Protein AF-A0A9D8PM21-F1 (afdb_monomer)

Mean predicted aligned error: 4.41 Å

Organism: NCBI:txid2844893

Nearest PDB structures (foldseek):
  2nv4-assembly1_B  TM=9.012E-01  e=7.087E-13  Archaeoglobus fulgidus
  7btu-assembly1_A  TM=8.094E-01  e=8.649E-11  Pseudomonas aeruginosa
  7btz-assembly1_B  TM=8.320E-01  e=1.390E-10  Pseudomonas aeruginosa
  7bu1-assembly1_A  TM=8.501E-01  e=3.384E-10  Pseudomonas aeruginosa
  7btz-assembly1_A  TM=8.031E-01  e=1.762E-10  Pseudomonas aeruginosa

Secondary structure (DSSP, 8-state):
---------EEEE-S--S-SEEEETTEEEE-HHHHHHHHH---EEEEEE-GGGGGGGTTGGG-SEEEEEEE-S--SHHHHT--EE-GGG-TTS--EEGGGS--S-SSS-EEEEEEEEEEEETTEEEEES--PPTTPEEEEEEE--HHHHS-SS----HHHHHHHHHHHHHHHHHHHHHTT-

Foldseek 3Di:
DDDDDFDFFWWKAFPFADDQWDDDPLEIAGPPVSVLVLVQFQTKMKTQTPPVCLVVCPPVVVFQKKKWKFAAPQPDPSLQPRQWYQANNDPVADIDGVVVHQDCRHVRSIHIDIWGFDDDDRRMTITTNDSHHGGIGTRDMGGDDCVPNPDDDDDDDPRVVVVVVVSVVVSVVVVVVVVVD

Sequence (181 aa):
MIDFKLKQIGTVKSGRKEACLYPEDQDLKIDRELALDQYVEMEVSEIVVDEEYAGCLDGIEEFSHVIVLFLTQFTNEGARRIKRVHPGGFKEFPVKGIFSTRSPVRPNPIGLTVVELLERRENVLVLKGLDAIDDTEVLDIKPFISFLDMPEDPKDPKWILDLFDYIAKEKGRLVEERKRS

InterPro domains:
  IPR023370 TrmO-like, N-terminal domain [PF01980] (40-149)
  IPR023370 TrmO-like, N-terminal domain [PS51668] (6-153)
  IPR023370 TrmO-like, N-terminal domain [TIGR00104] (3-152)
  IPR023370 TrmO-like, N-terminal domain [cd09281] (9-144)
  IPR036413 YaeB-like superfamily [SSF118196] (3-166)
  IPR036414 YaeB, N-terminal domain superfamily [G3DSA:2.40.30.70] (5-164)
  IPR040372 YaeB-like [PTHR12818] (39-161)

Radius of gyration: 17.48 Å; Cα contacts (8 Å, |Δi|>4): 315; chains: 1; bounding box: 44×44×38 Å

Structure (mmCIF, N/CA/C/O backbone):
data_AF-A0A9D8PM21-F1
#
_entry.id   AF-A0A9D8PM21-F1
#
loop_
_atom_site.group_PDB
_atom_site.id
_atom_site.type_symbol
_atom_site.label_atom_id
_atom_site.label_alt_id
_atom_site.label_comp_id
_atom_site.label_asym_id
_atom_site.label_entity_id
_atom_site.label_seq_id
_atom_site.pdbx_PDB_ins_code
_atom_site.Cartn_x
_atom_site.Cartn_y
_atom_site.Cartn_z
_atom_site.occupancy
_atom_site.B_iso_or_equiv
_atom_site.auth_seq_id
_atom_site.auth_comp_id
_atom_site.auth_asym_id
_atom_site.auth_atom_id
_atom_site.pdbx_PDB_model_num
ATOM 1 N N . MET A 1 1 ? -11.512 21.901 -12.563 1.00 68.81 1 MET A N 1
ATOM 2 C CA . MET A 1 1 ? -10.664 20.949 -11.819 1.00 68.81 1 MET A CA 1
ATOM 3 C C . MET A 1 1 ? -10.865 21.288 -10.355 1.00 68.81 1 MET A C 1
ATOM 5 O O . MET A 1 1 ? -10.795 22.468 -10.041 1.00 68.81 1 MET A O 1
ATOM 9 N N . ILE A 1 2 ? -11.268 20.334 -9.517 1.00 62.88 2 ILE A N 1
ATOM 10 C CA . ILE A 1 2 ? -11.426 20.588 -8.080 1.00 62.88 2 ILE A CA 1
ATOM 11 C C . ILE A 1 2 ? -10.064 20.316 -7.453 1.00 62.88 2 ILE A C 1
ATOM 13 O O . ILE A 1 2 ? -9.587 19.185 -7.521 1.00 62.88 2 ILE A O 1
ATOM 17 N N . ASP A 1 3 ? -9.448 21.344 -6.876 1.00 82.06 3 ASP A N 1
ATOM 18 C CA . ASP A 1 3 ? -8.332 21.144 -5.959 1.00 82.06 3 ASP A CA 1
ATOM 19 C C . ASP A 1 3 ? -8.911 20.605 -4.652 1.00 82.06 3 ASP A C 1
ATOM 21 O O . ASP A 1 3 ? -9.693 21.280 -3.980 1.00 82.06 3 ASP A O 1
ATOM 25 N N . PHE A 1 4 ? -8.560 19.370 -4.306 1.00 88.25 4 PHE A N 1
ATOM 26 C CA . PHE A 1 4 ? -8.936 18.764 -3.035 1.00 88.25 4 PHE A CA 1
ATOM 27 C C . PHE A 1 4 ? -7.687 18.289 -2.300 1.00 88.25 4 PHE A C 1
ATOM 29 O O . PHE A 1 4 ? -6.679 17.925 -2.906 1.00 88.25 4 PHE A O 1
ATOM 36 N N . LYS A 1 5 ? -7.751 18.334 -0.971 1.00 91.31 5 LYS A N 1
ATOM 37 C CA . LYS A 1 5 ? -6.695 17.832 -0.095 1.00 91.31 5 LYS A CA 1
ATOM 38 C C . LYS A 1 5 ? -7.113 16.465 0.419 1.00 91.31 5 LYS A C 1
ATOM 40 O O . LYS A 1 5 ? -8.244 16.306 0.872 1.00 91.31 5 LYS A O 1
ATOM 45 N N . LEU A 1 6 ? -6.196 15.508 0.350 1.00 93.81 6 LEU A N 1
ATOM 46 C CA . LEU A 1 6 ? -6.349 14.240 1.047 1.00 93.81 6 LEU A CA 1
ATOM 47 C C . LEU A 1 6 ? -6.186 14.483 2.550 1.00 93.81 6 LEU A C 1
ATOM 49 O O . LEU A 1 6 ? -5.394 15.336 2.958 1.00 93.81 6 LEU A O 1
ATOM 53 N N . LYS A 1 7 ? -6.962 13.755 3.346 1.00 95.06 7 LYS A N 1
ATOM 54 C CA . LYS A 1 7 ? -6.829 13.707 4.798 1.00 95.06 7 LYS A CA 1
ATOM 55 C C . LYS A 1 7 ? -6.346 12.317 5.182 1.00 95.06 7 LYS A C 1
ATOM 57 O O . LYS A 1 7 ? -6.805 11.339 4.598 1.00 95.06 7 LYS A O 1
ATOM 62 N N . GLN A 1 8 ? -5.446 12.263 6.150 1.00 97.56 8 GLN A N 1
ATOM 63 C CA . GLN A 1 8 ? -5.163 11.034 6.872 1.00 97.56 8 GLN A CA 1
ATOM 64 C C . GLN A 1 8 ? -6.404 10.636 7.685 1.00 97.56 8 GLN A C 1
ATOM 66 O O . GLN A 1 8 ? -7.106 11.512 8.193 1.00 97.56 8 GLN A O 1
ATOM 71 N N . ILE A 1 9 ? -6.677 9.333 7.748 1.00 98.62 9 ILE A N 1
ATOM 72 C CA . ILE A 1 9 ? -7.793 8.746 8.511 1.00 98.62 9 ILE A CA 1
ATOM 73 C C . ILE A 1 9 ? -7.332 7.723 9.556 1.00 98.62 9 ILE A C 1
ATOM 75 O O . ILE A 1 9 ? -8.147 7.157 10.279 1.00 98.62 9 ILE A O 1
ATOM 79 N N . GLY A 1 10 ? -6.039 7.419 9.584 1.00 98.62 10 GLY A N 1
ATOM 80 C CA . GLY A 1 10 ? -5.454 6.451 10.494 1.00 98.62 10 GLY A CA 1
ATOM 81 C C . GLY A 1 10 ? -3.958 6.295 10.273 1.00 98.62 10 GLY A C 1
ATOM 82 O O . GLY A 1 10 ? -3.366 6.921 9.388 1.00 98.62 10 GLY A O 1
ATOM 83 N N . THR A 1 11 ? -3.340 5.451 11.089 1.00 98.75 11 THR A N 1
ATOM 84 C CA . THR A 1 11 ? -1.890 5.235 11.106 1.00 98.75 11 THR A CA 1
ATOM 85 C C . THR A 1 11 ? -1.572 3.746 11.134 1.00 98.75 11 THR A C 1
ATOM 87 O O . THR A 1 11 ? -2.171 2.994 11.903 1.00 98.75 11 THR A O 1
ATOM 90 N N . VAL A 1 12 ? -0.607 3.323 10.318 1.00 98.44 12 VAL A N 1
ATOM 91 C CA . VAL A 1 12 ? -0.075 1.955 10.333 1.00 98.44 12 VAL A CA 1
ATOM 92 C C . VAL A 1 12 ? 0.815 1.744 11.557 1.00 98.44 12 VAL A C 1
ATOM 94 O O . VAL A 1 12 ? 1.655 2.587 11.866 1.00 98.44 12 VAL A O 1
ATOM 97 N N . LYS A 1 13 ? 0.670 0.595 12.220 1.00 98.06 13 LYS A N 1
ATOM 98 C CA . LYS A 1 13 ? 1.589 0.085 13.242 1.00 98.06 13 LYS A CA 1
ATOM 99 C C . LYS A 1 13 ? 2.139 -1.267 12.807 1.00 98.06 13 LYS A C 1
ATOM 101 O O . LYS A 1 13 ? 1.378 -2.218 12.632 1.00 98.06 13 LYS A O 1
ATOM 106 N N . SER A 1 14 ? 3.450 -1.359 12.598 1.00 93.56 14 SER A N 1
ATOM 107 C CA . SER A 1 14 ? 4.089 -2.569 12.066 1.00 93.56 14 SER A CA 1
ATOM 108 C C . SER A 1 14 ? 5.532 -2.768 12.550 1.00 93.56 14 SER A C 1
ATOM 110 O O . SER A 1 14 ? 6.180 -1.870 13.106 1.00 93.56 14 SER A O 1
ATOM 112 N N . GLY A 1 15 ? 6.047 -3.988 12.358 1.00 90.94 15 GLY A N 1
ATOM 113 C CA . GLY A 1 15 ? 7.456 -4.323 12.594 1.00 90.94 15 GLY A CA 1
ATOM 114 C C . GLY A 1 15 ? 8.396 -3.704 11.555 1.00 90.94 15 GLY A C 1
ATOM 115 O O . GLY A 1 15 ? 9.556 -3.416 11.852 1.00 90.94 15 GLY A O 1
ATOM 116 N N . ARG A 1 16 ? 7.877 -3.411 10.360 1.00 90.56 16 ARG A N 1
ATOM 117 C CA . ARG A 1 16 ? 8.617 -2.838 9.236 1.00 90.56 16 ARG A CA 1
ATOM 118 C C . ARG A 1 16 ? 8.952 -1.358 9.455 1.00 90.56 16 ARG A C 1
ATOM 120 O O . ARG A 1 16 ? 8.176 -0.482 9.096 1.00 90.56 16 ARG A O 1
ATOM 127 N N . LYS A 1 17 ? 10.136 -1.056 9.992 1.00 91.31 17 LYS A N 1
ATOM 128 C CA . LYS A 1 17 ? 10.551 0.333 10.296 1.00 91.31 17 LYS A CA 1
ATOM 129 C C . LYS A 1 17 ? 11.092 1.123 9.108 1.00 91.31 17 LYS A C 1
ATOM 131 O O . LYS A 1 17 ? 11.027 2.347 9.103 1.00 91.31 17 LYS A O 1
ATOM 136 N N . GLU A 1 18 ? 11.627 0.437 8.105 1.00 91.56 18 GLU A N 1
ATOM 137 C CA . GLU A 1 18 ? 12.307 1.077 6.982 1.00 91.56 18 GLU A CA 1
ATOM 138 C C . GLU A 1 18 ? 11.842 0.506 5.646 1.00 91.56 18 GLU A C 1
ATOM 140 O O . GLU A 1 18 ? 11.384 -0.632 5.539 1.00 91.56 18 GLU A O 1
ATOM 145 N N . ALA A 1 19 ? 11.946 1.318 4.602 1.00 91.38 19 ALA A N 1
ATOM 146 C CA . ALA A 1 19 ? 11.586 0.918 3.255 1.00 91.38 19 ALA A CA 1
ATOM 147 C C . ALA A 1 19 ? 12.746 0.221 2.559 1.00 91.38 19 ALA A C 1
ATOM 149 O O . ALA A 1 19 ? 13.846 0.737 2.593 1.00 91.38 19 ALA A O 1
ATOM 150 N N . CYS A 1 20 ? 12.504 -0.865 1.828 1.00 91.50 20 CYS A N 1
ATOM 151 C CA . CYS A 1 20 ? 13.562 -1.534 1.064 1.00 91.50 20 CYS A CA 1
ATOM 152 C C . CYS A 1 20 ? 13.875 -0.896 -0.302 1.00 91.50 20 CYS A C 1
ATOM 154 O O . CYS A 1 20 ? 14.814 -1.308 -0.978 1.00 91.50 20 CYS A O 1
ATOM 156 N N . LEU A 1 21 ? 13.097 0.095 -0.740 1.00 92.75 21 LEU A N 1
ATOM 157 C CA . LEU A 1 21 ? 13.297 0.800 -2.006 1.00 92.75 21 LEU A CA 1
ATOM 158 C C . LEU A 1 21 ? 13.703 2.244 -1.743 1.00 92.75 21 LEU A C 1
ATOM 160 O O . LEU A 1 21 ? 13.191 2.863 -0.818 1.00 92.75 21 LEU A O 1
ATOM 164 N N . TYR A 1 22 ? 14.562 2.804 -2.593 1.00 93.12 22 TYR A N 1
ATOM 165 C CA . TYR A 1 22 ? 15.009 4.190 -2.467 1.00 93.12 22 TYR A CA 1
ATOM 166 C C . TYR A 1 22 ? 15.152 4.845 -3.847 1.00 93.12 22 TYR A C 1
ATOM 168 O O . TYR A 1 22 ? 15.642 4.197 -4.776 1.00 93.12 22 TYR A O 1
ATOM 176 N N . PRO A 1 23 ? 14.745 6.115 -4.015 1.00 93.44 23 PRO A N 1
ATOM 177 C CA . PRO A 1 23 ? 14.994 6.862 -5.237 1.00 93.44 23 PRO A CA 1
ATOM 178 C C . PRO A 1 23 ? 16.493 7.160 -5.369 1.00 93.44 23 PRO A C 1
ATOM 180 O O . PRO A 1 23 ? 17.080 7.766 -4.476 1.00 93.44 23 PRO A O 1
ATOM 183 N N . GLU A 1 24 ? 17.099 6.788 -6.491 1.00 91.62 24 GLU A N 1
ATOM 184 C CA . GLU A 1 24 ? 18.508 7.064 -6.808 1.00 91.62 24 GLU A CA 1
ATOM 185 C C . GLU A 1 24 ? 18.611 7.340 -8.313 1.00 91.62 24 GLU A C 1
ATOM 187 O O . GLU A 1 24 ? 18.040 6.602 -9.111 1.00 91.62 24 GLU A O 1
ATOM 192 N N . ASP A 1 25 ? 19.272 8.432 -8.711 1.00 88.56 25 ASP A N 1
ATOM 193 C CA . ASP A 1 25 ? 19.570 8.760 -10.117 1.00 88.56 25 ASP A CA 1
ATOM 194 C C . ASP A 1 25 ? 18.388 8.632 -11.106 1.00 88.56 25 ASP A C 1
ATOM 196 O O . ASP A 1 25 ? 18.510 8.069 -12.192 1.00 88.56 25 ASP A O 1
ATOM 200 N N . GLN A 1 26 ? 17.228 9.204 -10.750 1.00 90.19 26 GLN A N 1
ATOM 201 C CA . GLN A 1 26 ? 15.981 9.135 -11.542 1.00 90.19 26 GLN A CA 1
ATOM 202 C C . GLN A 1 26 ? 15.413 7.713 -11.714 1.00 90.19 26 GLN A C 1
ATOM 204 O O . GLN A 1 26 ? 14.657 7.455 -12.652 1.00 90.19 26 GLN A O 1
ATOM 209 N N . ASP A 1 27 ? 15.750 6.810 -10.799 1.00 93.94 27 ASP A N 1
ATOM 210 C CA . ASP A 1 27 ? 15.365 5.404 -10.791 1.00 93.94 27 ASP A CA 1
ATOM 211 C C . ASP A 1 27 ? 15.133 4.915 -9.344 1.00 93.94 27 ASP A C 1
ATOM 213 O O . ASP A 1 27 ? 15.106 5.707 -8.399 1.00 93.94 27 ASP A O 1
ATOM 217 N N . LEU A 1 28 ? 14.940 3.607 -9.167 1.00 92.94 28 LEU A N 1
ATOM 218 C CA . LEU A 1 28 ? 14.936 2.927 -7.882 1.00 92.94 28 LEU A CA 1
ATOM 219 C C . LEU A 1 28 ? 16.210 2.107 -7.670 1.00 92.94 28 LEU A C 1
ATOM 221 O O . LEU A 1 28 ? 16.711 1.420 -8.571 1.00 92.94 28 LEU A O 1
ATOM 225 N N . LYS A 1 29 ? 16.662 2.133 -6.423 1.00 93.50 29 LYS A N 1
ATOM 226 C CA . LYS A 1 29 ? 17.575 1.178 -5.812 1.00 93.50 29 LYS A CA 1
ATOM 227 C C . LYS A 1 29 ? 16.796 0.326 -4.820 1.00 93.50 29 LYS A C 1
ATOM 229 O O . LYS A 1 29 ? 15.835 0.802 -4.219 1.00 93.50 29 LYS A O 1
ATOM 234 N N . ILE A 1 30 ? 17.224 -0.917 -4.662 1.00 92.19 30 ILE A N 1
ATOM 235 C CA . ILE A 1 30 ? 16.692 -1.849 -3.675 1.00 92.19 30 ILE A CA 1
ATOM 236 C C . ILE A 1 30 ? 17.788 -2.199 -2.671 1.00 92.19 30 ILE A C 1
ATOM 238 O O . ILE A 1 30 ? 18.895 -2.571 -3.068 1.00 92.19 30 ILE A O 1
ATOM 242 N N . ASP A 1 31 ? 17.482 -2.075 -1.385 1.00 92.00 31 ASP A N 1
ATOM 243 C CA . ASP A 1 31 ? 18.197 -2.797 -0.342 1.00 92.00 31 ASP A CA 1
ATOM 244 C C . ASP A 1 31 ? 17.687 -4.234 -0.365 1.00 92.00 31 ASP A C 1
ATOM 246 O O . ASP A 1 31 ? 16.539 -4.519 -0.017 1.00 92.00 31 ASP A O 1
ATOM 250 N N . ARG A 1 32 ? 18.531 -5.133 -0.873 1.00 86.81 32 ARG A N 1
ATOM 251 C CA . ARG A 1 32 ? 18.149 -6.528 -1.064 1.00 86.81 32 ARG A CA 1
ATOM 252 C C . ARG A 1 32 ? 17.936 -7.219 0.271 1.00 86.81 32 ARG A C 1
ATOM 254 O O . ARG A 1 32 ? 16.950 -7.927 0.386 1.00 86.81 32 ARG A O 1
ATOM 261 N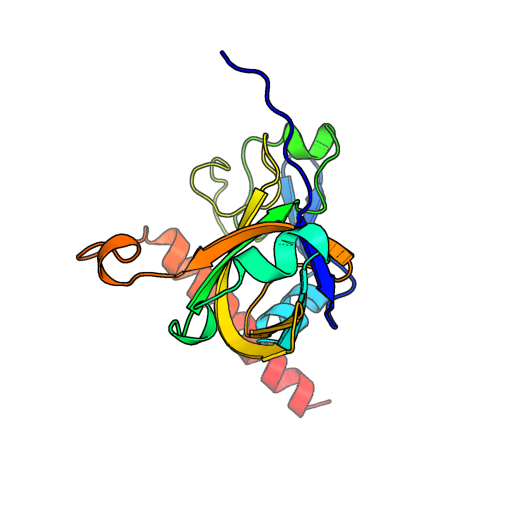 N . GLU A 1 33 ? 18.808 -7.010 1.252 1.00 82.56 33 GLU A N 1
ATOM 262 C CA . GLU A 1 33 ? 18.712 -7.668 2.559 1.00 82.56 33 GLU A CA 1
ATOM 263 C C . GLU A 1 33 ? 17.391 -7.313 3.241 1.00 82.56 33 GLU A C 1
ATOM 265 O O . GLU A 1 33 ? 16.608 -8.203 3.581 1.00 82.56 33 GLU A O 1
ATOM 270 N N . LEU A 1 34 ? 17.078 -6.016 3.290 1.00 85.19 34 LEU A N 1
ATOM 271 C CA . LEU A 1 34 ? 15.824 -5.535 3.855 1.00 85.19 34 LEU A CA 1
ATOM 272 C C . LEU A 1 34 ? 14.604 -5.994 3.040 1.00 85.19 34 LEU A C 1
ATOM 274 O O . LEU A 1 34 ? 13.586 -6.379 3.612 1.00 85.19 34 LEU A O 1
ATOM 278 N N . ALA A 1 35 ? 14.684 -5.990 1.704 1.00 81.94 35 ALA A N 1
ATOM 279 C CA . ALA A 1 35 ? 13.596 -6.484 0.858 1.00 81.94 35 ALA A CA 1
ATOM 280 C C . ALA A 1 35 ? 13.278 -7.956 1.133 1.00 81.94 35 ALA A C 1
ATOM 282 O O . ALA A 1 35 ? 12.122 -8.364 1.097 1.00 81.94 35 ALA A O 1
ATOM 283 N N . LEU A 1 36 ? 14.292 -8.768 1.411 1.00 71.31 36 LEU A N 1
ATOM 284 C CA . LEU A 1 36 ? 14.115 -10.193 1.648 1.00 71.31 36 LEU A CA 1
ATOM 285 C C . LEU A 1 36 ? 13.388 -10.458 2.956 1.00 71.31 36 LEU A C 1
ATOM 287 O O . LEU A 1 36 ? 12.441 -11.239 2.943 1.00 71.31 36 LEU A O 1
ATOM 291 N N . ASP A 1 37 ? 13.753 -9.772 4.038 1.00 71.31 37 ASP A N 1
ATOM 292 C CA . ASP A 1 37 ? 12.999 -9.854 5.295 1.00 71.31 37 ASP A CA 1
ATOM 293 C C . ASP A 1 37 ? 11.530 -9.477 5.070 1.00 71.31 37 ASP A C 1
ATOM 295 O O . ASP A 1 37 ? 10.615 -10.200 5.462 1.00 71.31 37 ASP A O 1
ATOM 299 N N . GLN A 1 38 ? 11.311 -8.422 4.288 1.00 75.06 38 GLN A N 1
ATOM 300 C CA . GLN A 1 38 ? 9.988 -7.918 3.933 1.00 75.06 38 GLN A CA 1
ATOM 301 C C . GLN A 1 38 ? 9.167 -8.845 3.019 1.00 75.06 38 GLN A C 1
ATOM 303 O O . GLN A 1 38 ? 7.937 -8.799 3.060 1.00 75.06 38 GLN A O 1
ATOM 308 N N . TYR A 1 39 ? 9.809 -9.671 2.188 1.00 67.25 39 TYR A N 1
ATOM 309 C CA . TYR A 1 39 ? 9.141 -10.632 1.301 1.00 67.25 39 TYR A CA 1
ATOM 310 C C . TYR A 1 39 ? 9.003 -12.030 1.917 1.00 67.25 39 TYR A C 1
ATOM 312 O O . TYR A 1 39 ? 8.248 -12.862 1.394 1.00 67.25 39 TYR A O 1
ATOM 320 N N . VAL A 1 40 ? 9.752 -12.351 2.976 1.00 58.97 40 VAL A N 1
ATOM 321 C CA . VAL A 1 40 ? 9.752 -13.689 3.580 1.00 58.97 40 VAL A CA 1
ATOM 322 C C . VAL A 1 40 ? 8.533 -13.906 4.461 1.00 58.97 40 VAL A C 1
ATOM 324 O O . VAL A 1 40 ? 7.880 -14.943 4.303 1.00 58.97 40 VAL A O 1
ATOM 327 N N . GLU A 1 41 ? 8.172 -12.918 5.274 1.00 62.84 41 GLU A N 1
ATOM 328 C CA . GLU A 1 41 ? 7.064 -13.004 6.218 1.00 62.84 41 GLU A CA 1
ATOM 329 C C . GLU A 1 41 ? 5.970 -11.999 5.854 1.00 62.84 41 GLU A C 1
ATOM 331 O O . GLU A 1 41 ? 6.201 -10.795 5.773 1.00 62.84 41 GLU A O 1
ATOM 336 N N . MET A 1 42 ? 4.750 -12.494 5.619 1.00 73.06 42 MET A N 1
ATOM 337 C CA . MET A 1 42 ? 3.582 -11.613 5.609 1.00 73.06 42 MET A CA 1
ATOM 338 C C . MET A 1 42 ? 3.284 -11.245 7.057 1.00 73.06 42 MET A C 1
ATOM 340 O O . MET A 1 42 ? 2.547 -11.961 7.740 1.00 73.06 42 MET A O 1
ATOM 344 N N . GLU A 1 43 ? 3.931 -10.176 7.515 1.00 84.75 43 GLU A N 1
ATOM 345 C CA . GLU A 1 43 ? 3.791 -9.659 8.869 1.00 84.75 43 GLU A CA 1
ATOM 346 C C . GLU A 1 43 ? 2.339 -9.274 9.162 1.00 84.75 43 GLU A C 1
ATOM 348 O O . GLU A 1 43 ? 1.584 -8.820 8.292 1.00 84.75 43 GLU A O 1
ATOM 353 N N . VAL A 1 44 ? 1.969 -9.461 10.427 1.00 95.06 44 VAL A N 1
ATOM 354 C CA . VAL A 1 44 ? 0.752 -8.882 10.982 1.00 95.06 44 VAL A CA 1
ATOM 355 C C . VAL A 1 44 ? 1.044 -7.421 11.302 1.00 95.06 44 VAL A C 1
ATOM 357 O O . VAL A 1 44 ? 2.043 -7.107 11.945 1.00 95.06 44 VAL A O 1
ATOM 360 N N . SER A 1 45 ? 0.183 -6.534 10.824 1.00 96.25 45 SER A N 1
ATOM 361 C CA . SER A 1 45 ? 0.225 -5.098 11.094 1.00 96.25 45 SER A CA 1
ATOM 362 C C . SER A 1 45 ? -1.123 -4.643 11.628 1.00 96.25 45 SER A C 1
ATOM 364 O O . SER A 1 45 ? -2.138 -5.311 11.427 1.00 96.25 45 SER A O 1
ATOM 366 N N . GLU A 1 46 ? -1.141 -3.486 12.269 1.00 98.50 46 GLU A N 1
ATOM 367 C CA . GLU A 1 46 ? -2.371 -2.837 12.695 1.00 98.50 46 GLU A CA 1
ATOM 368 C C . GLU A 1 46 ? -2.579 -1.533 11.928 1.00 98.50 46 GLU A C 1
ATOM 370 O O . GLU A 1 46 ? -1.623 -0.844 11.569 1.00 98.50 46 GLU A O 1
ATOM 375 N N . ILE A 1 47 ? -3.835 -1.177 11.687 1.00 98.75 47 ILE A N 1
ATOM 376 C CA . ILE A 1 47 ? -4.221 0.191 11.348 1.00 98.75 47 ILE A CA 1
ATOM 377 C C . ILE A 1 47 ? -5.032 0.722 12.515 1.00 98.75 47 ILE A C 1
ATOM 379 O O . ILE A 1 47 ? -6.101 0.195 12.814 1.00 98.75 47 ILE A O 1
ATOM 383 N N . VAL A 1 48 ? -4.528 1.776 13.148 1.00 98.81 48 VAL A N 1
ATOM 384 C CA . VAL A 1 48 ? -5.267 2.540 14.152 1.00 98.81 48 VAL A CA 1
ATOM 385 C C . VAL A 1 48 ? -5.990 3.661 13.417 1.00 98.81 48 VAL A C 1
ATOM 387 O O . VAL A 1 48 ? -5.347 4.595 12.938 1.00 98.81 48 VAL A O 1
ATOM 390 N N . VAL A 1 49 ? -7.304 3.529 13.259 1.00 98.88 49 VAL A N 1
ATOM 391 C CA . VAL A 1 49 ? -8.164 4.531 12.618 1.00 98.88 49 VAL A CA 1
ATOM 392 C C . VAL A 1 49 ? -8.446 5.653 13.612 1.00 98.88 49 VAL A C 1
ATOM 394 O O . VAL A 1 49 ? -8.690 5.393 14.791 1.00 98.88 49 VAL A O 1
ATOM 397 N N . ASP A 1 50 ? -8.413 6.904 13.157 1.00 98.62 50 ASP A N 1
ATOM 398 C CA . ASP A 1 50 ? -8.679 8.043 14.035 1.00 98.62 50 ASP A CA 1
ATOM 399 C C . ASP A 1 50 ? -10.104 7.949 14.603 1.00 98.62 50 ASP A C 1
ATOM 401 O O . ASP A 1 50 ? -11.046 7.584 13.898 1.00 98.62 50 ASP A O 1
ATOM 405 N N . GLU A 1 51 ? -10.273 8.301 15.881 1.00 97.75 51 GLU A N 1
ATOM 406 C CA . GLU A 1 51 ? -11.538 8.137 16.621 1.00 97.75 51 GLU A CA 1
ATOM 407 C C . GLU A 1 51 ? -12.752 8.756 15.906 1.00 97.75 51 GLU A C 1
ATOM 409 O O . GLU A 1 51 ? -13.854 8.212 15.954 1.00 97.75 51 GLU A O 1
ATOM 414 N N . GLU A 1 52 ? -12.560 9.871 15.189 1.00 98.06 52 GLU A N 1
ATOM 415 C CA . GLU A 1 52 ? -13.638 10.527 14.434 1.00 98.06 52 GLU A CA 1
ATOM 416 C C . GLU A 1 52 ? -14.197 9.665 13.284 1.00 98.06 52 GLU A C 1
ATOM 418 O O . GLU A 1 52 ? -15.342 9.866 12.875 1.00 98.06 52 GLU A O 1
ATOM 423 N N . TYR A 1 53 ? -13.425 8.687 12.796 1.00 98.31 53 TYR A N 1
ATOM 424 C CA . TYR A 1 53 ? -13.805 7.758 11.728 1.00 98.31 53 TYR A CA 1
ATOM 425 C C . TYR A 1 53 ? -14.090 6.337 12.237 1.00 98.31 53 TYR A C 1
ATOM 427 O O . TYR A 1 53 ? -14.385 5.458 11.429 1.00 98.31 53 TYR A O 1
ATOM 435 N N . ALA A 1 54 ? -14.057 6.079 13.550 1.00 97.62 54 ALA A N 1
ATOM 436 C CA . ALA A 1 54 ? -14.244 4.732 14.104 1.00 97.62 54 ALA A CA 1
ATOM 437 C C . ALA A 1 54 ? -15.583 4.087 13.687 1.00 97.62 54 ALA A C 1
ATOM 439 O O . ALA A 1 54 ? -15.630 2.905 13.349 1.00 97.62 54 ALA A O 1
ATOM 440 N N . GLY A 1 55 ? -16.665 4.875 13.640 1.00 98.12 55 GLY A N 1
ATOM 441 C CA . GLY A 1 55 ? -17.981 4.415 13.173 1.00 98.12 55 GLY A CA 1
ATOM 442 C C . GLY A 1 55 ? -18.052 4.141 11.665 1.00 98.12 55 GLY A C 1
ATOM 443 O O . GLY A 1 55 ? -18.964 3.466 11.201 1.00 98.12 55 GLY A O 1
ATOM 444 N N . CYS A 1 56 ? -17.082 4.614 10.873 1.00 98.44 56 CYS A N 1
ATOM 445 C CA . CYS A 1 56 ? -17.002 4.294 9.445 1.00 98.44 56 CYS A CA 1
ATOM 446 C C . CYS A 1 56 ? -16.553 2.846 9.183 1.00 98.44 56 CYS A C 1
ATOM 448 O O . CYS A 1 56 ? -16.590 2.407 8.036 1.00 98.44 56 CYS A O 1
ATOM 450 N N . LEU A 1 57 ? -16.135 2.116 10.222 1.00 98.69 57 LEU A N 1
ATOM 451 C CA . LEU A 1 57 ? -15.732 0.712 10.140 1.00 98.69 57 LEU A CA 1
ATOM 452 C C . LEU A 1 57 ? -16.900 -0.270 10.312 1.00 98.69 57 LEU A C 1
ATOM 454 O O . LEU A 1 57 ? -16.695 -1.474 10.204 1.00 98.69 57 LEU A O 1
ATOM 458 N N . ASP A 1 58 ? -18.114 0.197 10.599 1.00 98.44 58 ASP A N 1
ATOM 459 C CA . ASP A 1 58 ? -19.257 -0.687 10.840 1.00 98.44 58 ASP A CA 1
ATOM 460 C C . ASP A 1 58 ? -19.543 -1.605 9.637 1.00 98.44 58 ASP A C 1
ATOM 462 O O . ASP A 1 58 ? -19.713 -1.146 8.508 1.00 98.44 58 ASP A O 1
ATOM 466 N N . GLY A 1 59 ? -19.572 -2.921 9.891 1.00 98.25 59 GLY A N 1
ATOM 467 C CA . GLY A 1 59 ? -19.743 -3.966 8.873 1.00 98.25 59 GLY A CA 1
ATOM 468 C C . GLY A 1 59 ? -18.446 -4.432 8.199 1.00 98.25 59 GLY A C 1
ATOM 469 O O . GLY A 1 59 ? -18.489 -5.336 7.367 1.00 98.25 59 GLY A O 1
ATOM 470 N N . ILE A 1 60 ? -17.281 -3.866 8.543 1.00 98.56 60 ILE A N 1
ATOM 471 C CA . ILE A 1 60 ? -16.007 -4.252 7.915 1.00 98.56 60 ILE A CA 1
ATOM 472 C C . ILE A 1 60 ? -15.637 -5.719 8.183 1.00 98.56 60 ILE A C 1
ATOM 474 O O . ILE A 1 60 ? -15.042 -6.359 7.321 1.00 98.56 60 ILE A O 1
ATOM 478 N N . GLU A 1 61 ? -16.039 -6.273 9.334 1.00 98.00 61 GLU A N 1
ATOM 479 C CA . GLU A 1 61 ? -15.781 -7.672 9.704 1.00 98.00 61 GLU A CA 1
ATOM 480 C C . GLU A 1 61 ? -16.540 -8.693 8.839 1.00 98.00 61 GLU A C 1
ATOM 482 O O . GLU A 1 61 ? -16.237 -9.885 8.883 1.00 98.00 61 GLU A O 1
ATOM 487 N N . GLU A 1 62 ? -17.512 -8.253 8.032 1.00 98.19 62 GLU A N 1
ATOM 488 C CA . GLU A 1 62 ? -18.207 -9.115 7.067 1.00 98.19 62 GLU A CA 1
ATOM 489 C C . GLU A 1 62 ? -17.324 -9.469 5.854 1.00 98.19 62 GLU A C 1
ATOM 491 O O . GLU A 1 62 ? -17.656 -10.372 5.081 1.00 98.19 62 GLU A O 1
ATOM 496 N N . PHE A 1 63 ? -16.184 -8.789 5.687 1.00 98.38 63 PHE A N 1
ATOM 497 C CA . PHE A 1 63 ? -15.242 -8.994 4.590 1.00 98.38 63 PHE A CA 1
ATOM 498 C C . PHE A 1 63 ? -13.957 -9.663 5.084 1.00 98.38 63 PHE A C 1
ATOM 500 O O . PHE A 1 63 ? -13.367 -9.257 6.079 1.00 98.38 63 PHE A O 1
ATOM 507 N N . SER A 1 64 ? -13.459 -10.657 4.342 1.00 98.12 64 SER A N 1
ATOM 508 C CA . SER A 1 64 ? -12.170 -11.294 4.657 1.00 98.12 64 SER A CA 1
ATOM 509 C C . SER A 1 64 ? -10.962 -10.462 4.227 1.00 98.12 64 SER A C 1
ATOM 511 O O . SER A 1 64 ? -9.857 -10.687 4.712 1.00 98.12 64 SER A O 1
ATOM 513 N N . HIS A 1 65 ? -11.149 -9.539 3.281 1.00 98.56 65 HIS A N 1
ATOM 514 C CA . HIS A 1 65 ? -10.085 -8.715 2.722 1.00 98.56 65 HIS A CA 1
ATOM 515 C C . HIS A 1 65 ? -10.548 -7.277 2.533 1.00 98.56 65 HIS A C 1
ATOM 517 O O . HIS A 1 65 ? -11.704 -7.008 2.191 1.00 98.56 65 HIS A O 1
ATOM 523 N N . VAL A 1 66 ? -9.601 -6.358 2.679 1.00 98.69 66 VAL A N 1
ATOM 524 C CA . VAL A 1 66 ? -9.797 -4.933 2.423 1.00 98.69 66 VAL A CA 1
ATOM 525 C C . VAL A 1 66 ? -8.689 -4.397 1.524 1.00 98.69 66 VAL A C 1
ATOM 527 O O . VAL A 1 66 ? -7.566 -4.898 1.507 1.00 98.69 66 VAL A O 1
ATOM 530 N N . ILE A 1 67 ? -9.017 -3.371 0.751 1.00 98.75 67 ILE A N 1
ATOM 531 C CA . ILE A 1 67 ? -8.078 -2.549 -0.000 1.00 98.75 67 ILE A CA 1
ATOM 532 C C . ILE A 1 67 ? -7.703 -1.372 0.896 1.00 98.75 67 ILE A C 1
ATOM 534 O O . ILE A 1 67 ? -8.569 -0.584 1.277 1.00 98.75 67 ILE A O 1
ATOM 538 N N . VAL A 1 68 ? -6.417 -1.228 1.197 1.00 98.75 68 VAL A N 1
ATOM 539 C CA . VAL A 1 68 ? -5.880 -0.095 1.960 1.00 98.75 68 VAL A CA 1
ATOM 540 C C . VAL A 1 68 ? -5.169 0.850 1.003 1.00 98.75 68 VAL A C 1
ATOM 542 O O . VAL A 1 68 ? -4.272 0.428 0.268 1.00 98.75 68 VAL A O 1
ATOM 545 N N . LEU A 1 69 ? -5.550 2.129 1.025 1.00 98.81 69 LEU A N 1
ATOM 546 C CA . LEU A 1 69 ? -4.811 3.207 0.370 1.00 98.81 69 LEU A CA 1
ATOM 547 C C . LEU A 1 69 ? -4.029 3.990 1.416 1.00 98.81 69 LEU A C 1
ATOM 549 O O . LEU A 1 69 ? -4.582 4.408 2.431 1.00 98.81 69 LEU A O 1
ATOM 553 N N . PHE A 1 70 ? -2.752 4.227 1.150 1.00 98.44 70 PHE A N 1
ATOM 554 C CA . PHE A 1 70 ? -1.853 4.883 2.095 1.00 98.44 70 PHE A CA 1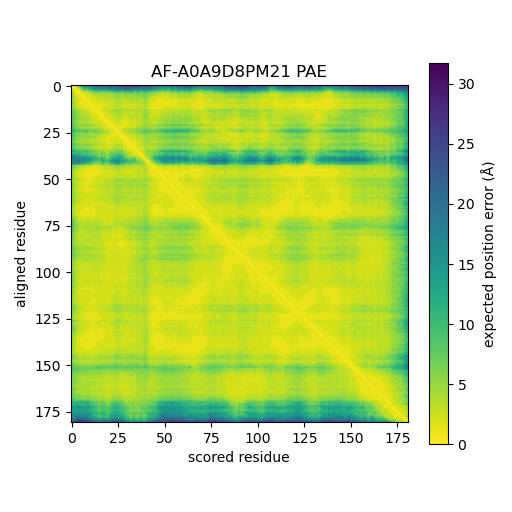
ATOM 555 C C . PHE A 1 70 ? -0.864 5.803 1.382 1.00 98.44 70 PHE A C 1
ATOM 557 O O . PHE A 1 70 ? -0.627 5.667 0.180 1.00 98.44 70 PHE A O 1
ATOM 564 N N . LEU A 1 71 ? -0.295 6.763 2.105 1.00 97.62 71 LEU A N 1
ATOM 565 C CA . LEU A 1 71 ? 0.710 7.673 1.563 1.00 97.62 71 LEU A CA 1
ATOM 566 C C . LEU A 1 71 ? 2.098 7.035 1.677 1.00 97.62 71 LEU A C 1
ATOM 568 O O . LEU A 1 71 ? 2.561 6.748 2.774 1.00 97.62 71 LEU A O 1
ATOM 572 N N . THR A 1 72 ? 2.791 6.815 0.560 1.00 95.31 72 THR A N 1
ATOM 573 C CA . THR A 1 72 ? 4.167 6.302 0.622 1.00 95.31 72 THR A CA 1
ATOM 574 C C . THR A 1 72 ? 5.119 7.382 1.138 1.00 95.31 72 THR A C 1
ATOM 576 O O . THR A 1 72 ? 4.902 8.580 0.961 1.00 95.31 72 THR A O 1
ATOM 579 N N . GLN A 1 73 ? 6.244 6.957 1.701 1.00 91.94 73 GLN A N 1
ATOM 580 C CA . GLN A 1 73 ? 7.325 7.801 2.209 1.00 91.94 73 GLN A CA 1
ATOM 581 C C . GLN A 1 73 ? 8.001 8.691 1.142 1.00 91.94 73 GLN A C 1
ATOM 583 O O . GLN A 1 73 ? 8.812 9.559 1.467 1.00 91.94 73 GLN A O 1
ATOM 588 N N . PHE A 1 74 ? 7.691 8.522 -0.148 1.00 93.44 74 PHE A N 1
ATOM 589 C CA . PHE A 1 74 ? 8.327 9.254 -1.251 1.00 93.44 74 PHE A CA 1
ATOM 590 C C . PHE A 1 74 ? 7.566 10.520 -1.658 1.00 93.44 74 PHE A C 1
ATOM 592 O O . PHE A 1 74 ? 7.282 10.758 -2.834 1.00 93.44 74 PHE A O 1
ATOM 599 N N . THR A 1 75 ? 7.262 11.366 -0.676 1.00 90.69 75 THR A N 1
ATOM 600 C CA . THR A 1 75 ? 6.499 12.613 -0.862 1.00 90.69 75 THR A CA 1
ATOM 601 C C . THR A 1 75 ? 7.334 13.791 -1.370 1.00 90.69 75 THR A C 1
ATOM 603 O O . THR A 1 75 ? 6.777 14.784 -1.849 1.00 90.69 75 THR A O 1
ATOM 606 N N . ASN A 1 76 ? 8.666 13.691 -1.326 1.00 93.12 76 ASN A N 1
ATOM 607 C CA . ASN A 1 76 ? 9.560 14.746 -1.802 1.00 93.12 76 ASN A CA 1
ATOM 608 C C . ASN A 1 76 ? 9.488 14.926 -3.332 1.00 93.12 76 ASN A C 1
ATOM 610 O O . ASN A 1 76 ? 9.233 13.986 -4.088 1.00 93.12 76 ASN A O 1
ATOM 614 N N . GLU A 1 77 ? 9.755 16.143 -3.814 1.00 90.81 77 GLU A N 1
ATOM 615 C CA . GLU A 1 77 ? 9.619 16.449 -5.242 1.00 90.81 77 GLU A CA 1
ATOM 616 C C . GLU A 1 77 ? 10.560 15.639 -6.144 1.00 90.81 77 GLU A C 1
ATOM 618 O O . GLU A 1 77 ? 10.214 15.351 -7.289 1.00 90.81 77 GLU A O 1
ATOM 623 N N . GLY A 1 78 ? 11.755 15.290 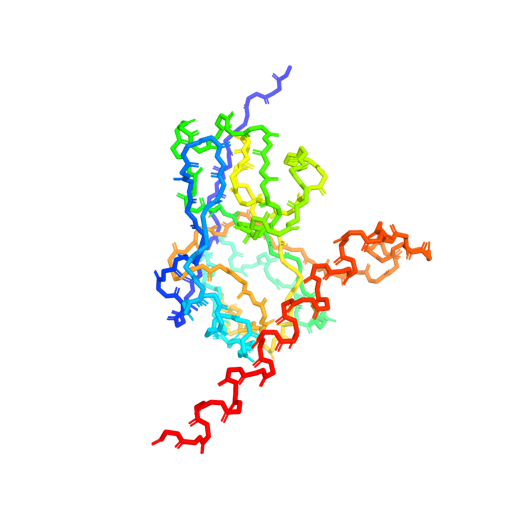-5.657 1.00 92.69 78 GLY A N 1
ATOM 624 C CA . GLY A 1 78 ? 12.730 14.511 -6.418 1.00 92.69 78 GLY A CA 1
ATOM 625 C C . GLY A 1 78 ? 12.160 13.154 -6.810 1.00 92.69 78 GLY A C 1
ATOM 626 O O . GLY A 1 78 ? 12.146 12.809 -7.991 1.00 92.69 78 GLY A O 1
ATOM 627 N N . ALA A 1 79 ? 11.604 12.443 -5.831 1.00 93.62 79 ALA A N 1
ATOM 628 C CA . ALA A 1 79 ? 10.964 11.156 -6.042 1.00 93.62 79 ALA A CA 1
ATOM 629 C C . ALA A 1 79 ? 9.702 11.267 -6.915 1.00 93.62 79 ALA A C 1
ATOM 631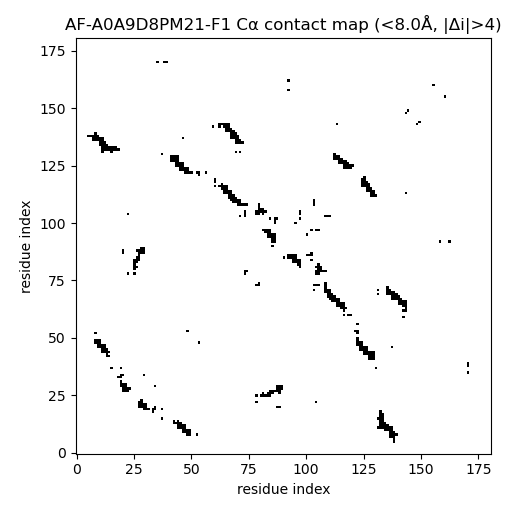 O O . ALA A 1 79 ? 9.519 10.489 -7.850 1.00 93.62 79 ALA A O 1
ATOM 632 N N . ARG A 1 80 ? 8.865 12.287 -6.686 1.00 94.94 80 ARG A N 1
ATOM 633 C CA . ARG A 1 80 ? 7.618 12.502 -7.448 1.00 94.94 80 ARG A CA 1
ATOM 634 C C . ARG A 1 80 ? 7.842 12.842 -8.926 1.00 94.94 80 ARG A C 1
ATOM 636 O O . ARG A 1 80 ? 6.922 12.698 -9.732 1.00 94.94 80 ARG A O 1
ATOM 643 N N . ARG A 1 81 ? 9.049 13.290 -9.298 1.00 95.38 81 ARG A N 1
ATOM 644 C CA . ARG A 1 81 ? 9.444 13.573 -10.690 1.00 95.38 81 ARG A CA 1
ATOM 645 C C . ARG A 1 81 ? 9.925 12.347 -11.465 1.00 95.38 81 ARG A C 1
ATOM 647 O O . ARG A 1 81 ? 10.040 12.449 -12.688 1.00 95.38 81 ARG A O 1
ATOM 654 N N . ILE A 1 82 ? 10.182 11.214 -10.808 1.00 96.62 82 ILE A N 1
ATOM 655 C CA . ILE A 1 82 ? 10.630 9.985 -11.473 1.00 96.62 82 ILE A CA 1
ATOM 656 C C . ILE A 1 82 ? 9.520 9.468 -12.391 1.00 96.62 82 ILE A C 1
ATOM 658 O O . ILE A 1 82 ? 8.370 9.322 -11.987 1.00 96.62 82 ILE A O 1
ATOM 662 N N . LYS A 1 83 ? 9.860 9.206 -13.659 1.00 97.06 83 LYS A N 1
ATOM 663 C CA . LYS A 1 83 ? 8.886 8.802 -14.697 1.00 97.06 83 LYS A CA 1
ATOM 664 C C . LYS A 1 83 ? 9.047 7.361 -15.157 1.00 97.06 83 LYS A C 1
ATOM 666 O O . LYS A 1 83 ? 8.125 6.789 -15.743 1.00 97.06 83 LYS A O 1
ATOM 671 N N . ARG A 1 84 ? 10.227 6.784 -14.951 1.00 97.75 84 ARG A N 1
ATOM 672 C CA . ARG A 1 84 ? 10.573 5.430 -15.374 1.00 97.75 84 ARG A CA 1
ATOM 673 C C . ARG A 1 84 ? 11.494 4.807 -14.340 1.00 97.75 84 ARG A C 1
ATOM 675 O O . ARG A 1 84 ? 12.296 5.528 -13.767 1.00 97.75 84 ARG A O 1
ATOM 682 N N . VAL A 1 85 ? 11.370 3.504 -14.132 1.00 97.62 85 VAL A N 1
ATOM 683 C CA . VAL A 1 85 ? 12.166 2.764 -13.148 1.00 97.62 85 VAL A CA 1
ATOM 684 C C . VAL A 1 85 ? 12.503 1.368 -13.654 1.00 97.62 85 VAL A C 1
ATOM 686 O O . VAL A 1 85 ? 11.766 0.813 -14.476 1.00 97.62 85 VAL A O 1
ATOM 689 N N . HIS A 1 86 ? 13.562 0.772 -13.120 1.00 97.06 86 HIS A N 1
ATOM 690 C CA . HIS A 1 86 ? 13.693 -0.680 -13.069 1.00 97.06 86 HIS A CA 1
ATOM 691 C C . HIS A 1 86 ? 12.658 -1.222 -12.061 1.00 97.06 86 HIS A C 1
ATOM 693 O O . HIS A 1 86 ? 12.652 -0.782 -10.905 1.00 97.06 86 HIS A O 1
ATOM 699 N N . PRO A 1 87 ? 11.722 -2.106 -12.466 1.00 94.19 87 PRO A N 1
ATOM 700 C CA . PRO A 1 87 ? 10.686 -2.624 -11.571 1.00 94.19 87 PRO A CA 1
ATOM 701 C C . PRO A 1 87 ? 11.279 -3.241 -10.298 1.00 94.19 87 PRO A C 1
ATOM 703 O O . PRO A 1 87 ? 12.195 -4.054 -10.371 1.00 94.19 87 PRO A O 1
ATOM 706 N N . GLY A 1 88 ? 10.788 -2.816 -9.129 1.00 90.25 88 GLY A N 1
ATOM 707 C CA . GLY A 1 88 ? 11.315 -3.260 -7.832 1.00 90.25 88 GLY A CA 1
ATOM 708 C C . GLY A 1 88 ? 12.786 -2.900 -7.577 1.00 90.25 88 GLY A C 1
ATOM 709 O O . GLY A 1 88 ? 13.397 -3.486 -6.700 1.00 90.25 88 GLY A O 1
ATOM 710 N N . GLY A 1 89 ? 13.388 -1.987 -8.349 1.00 92.75 89 GLY A N 1
ATOM 711 C CA . GLY A 1 89 ? 14.814 -1.654 -8.242 1.00 92.75 89 GLY A CA 1
ATOM 712 C C . GLY A 1 89 ? 15.769 -2.713 -8.817 1.00 92.75 89 GLY A C 1
ATOM 713 O O . GLY A 1 89 ? 16.985 -2.525 -8.759 1.00 92.75 89 GLY A O 1
ATOM 714 N N . PHE A 1 90 ? 15.253 -3.797 -9.406 1.00 92.50 90 PHE A N 1
ATOM 715 C CA . PHE A 1 90 ? 16.055 -4.888 -9.965 1.00 92.50 90 PHE A CA 1
ATOM 716 C C . PHE A 1 90 ? 16.605 -4.531 -11.351 1.00 92.50 90 PHE A C 1
ATOM 718 O O . PHE A 1 90 ? 15.869 -4.491 -12.341 1.00 92.50 90 PHE A O 1
ATOM 725 N N . LYS A 1 91 ? 17.918 -4.276 -11.433 1.00 93.31 91 LYS A N 1
ATOM 726 C CA . LYS A 1 91 ? 18.601 -3.839 -12.667 1.00 93.31 91 LYS A CA 1
ATOM 727 C C . LYS A 1 91 ? 18.624 -4.904 -13.772 1.00 93.31 91 LYS A C 1
ATOM 729 O O . LYS A 1 91 ? 18.898 -4.590 -14.924 1.00 93.31 91 LYS A O 1
ATOM 734 N N . GLU A 1 92 ? 18.303 -6.147 -13.434 1.00 93.50 92 GLU A N 1
ATOM 735 C CA . GLU A 1 92 ? 18.147 -7.274 -14.351 1.00 93.50 92 GLU A CA 1
ATOM 736 C C . GLU A 1 92 ? 16.922 -7.120 -15.274 1.00 93.50 92 GLU A C 1
ATOM 738 O O . GLU A 1 92 ? 16.867 -7.741 -16.336 1.00 93.50 92 GLU A O 1
ATOM 743 N N . PHE A 1 93 ? 15.947 -6.283 -14.896 1.00 94.81 93 PHE A N 1
ATOM 744 C CA . PHE A 1 93 ? 14.688 -6.110 -15.622 1.00 94.81 93 PHE A CA 1
ATOM 745 C C . PHE A 1 93 ? 14.644 -4.794 -16.398 1.00 94.81 93 PHE A C 1
ATOM 747 O O . PHE A 1 93 ? 15.009 -3.751 -15.873 1.00 94.81 93 PHE A O 1
ATOM 754 N N . PRO A 1 94 ? 14.127 -4.776 -17.637 1.00 95.12 94 PRO A N 1
ATOM 755 C CA . PRO A 1 94 ? 14.128 -3.566 -18.448 1.00 95.12 94 PRO A CA 1
ATOM 756 C C . PRO A 1 94 ? 13.281 -2.457 -17.820 1.00 95.12 94 PRO A C 1
ATOM 758 O O . PRO A 1 94 ? 12.157 -2.699 -17.373 1.00 95.12 94 PRO A O 1
ATOM 761 N N . VAL A 1 95 ? 13.786 -1.225 -17.902 1.00 97.25 95 VAL A N 1
ATOM 762 C CA . VAL A 1 95 ? 13.101 -0.005 -17.458 1.00 97.25 95 VAL A CA 1
ATOM 763 C C . VAL A 1 95 ? 11.666 0.074 -17.993 1.00 97.25 95 VAL A C 1
ATOM 765 O O . VAL A 1 95 ? 11.411 -0.132 -19.185 1.00 97.25 95 VAL A O 1
ATOM 768 N N . LYS A 1 96 ? 10.724 0.437 -17.117 1.00 97.75 96 LYS A N 1
ATOM 769 C CA . LYS A 1 96 ? 9.300 0.641 -17.420 1.00 97.75 96 LYS A CA 1
ATOM 770 C C . LYS A 1 96 ? 8.839 2.028 -16.990 1.00 97.75 96 LYS A C 1
ATOM 772 O O . LYS A 1 96 ? 9.410 2.625 -16.083 1.00 97.75 96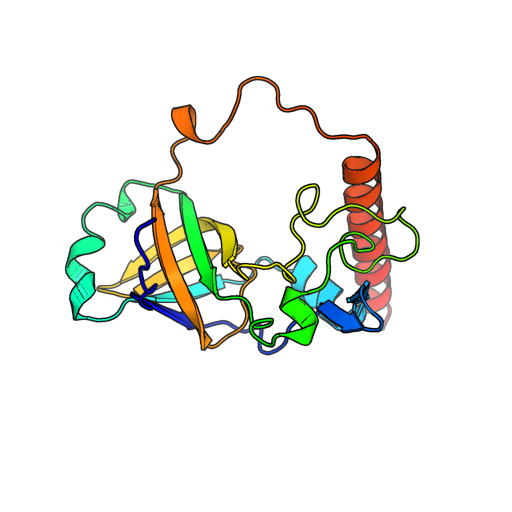 LYS A O 1
ATOM 777 N N . GLY A 1 97 ? 7.797 2.548 -17.637 1.00 97.88 97 GLY A N 1
ATOM 778 C CA . GLY A 1 97 ? 7.107 3.742 -17.148 1.00 97.88 97 GLY A CA 1
ATOM 779 C C . GLY A 1 97 ? 6.428 3.457 -15.810 1.00 97.88 97 GLY A C 1
ATOM 780 O O . GLY A 1 97 ? 5.885 2.376 -15.620 1.00 97.88 97 GLY A O 1
ATOM 781 N N . ILE A 1 98 ? 6.425 4.414 -14.882 1.00 96.94 98 ILE A N 1
ATOM 782 C CA . ILE A 1 98 ? 5.865 4.195 -13.534 1.00 96.94 98 ILE A CA 1
ATOM 783 C C . ILE A 1 98 ? 4.385 3.775 -13.545 1.00 96.94 98 ILE A C 1
ATOM 785 O O . ILE A 1 98 ? 3.937 3.059 -12.658 1.00 96.94 98 ILE A O 1
ATOM 789 N N . PHE A 1 99 ? 3.614 4.161 -14.565 1.00 97.56 99 PHE A N 1
ATOM 790 C CA . PHE A 1 99 ? 2.203 3.778 -14.688 1.00 97.56 99 PHE A CA 1
ATOM 791 C C . PHE A 1 99 ? 1.985 2.341 -15.172 1.00 97.56 99 PHE A C 1
ATOM 793 O O . PHE A 1 99 ? 0.881 1.833 -15.029 1.00 97.56 99 PHE A O 1
ATOM 800 N N . SER A 1 100 ? 3.019 1.665 -15.677 1.00 96.81 100 SER A N 1
ATOM 801 C CA . SER A 1 100 ? 2.988 0.220 -15.931 1.00 96.81 100 SER A CA 1
ATOM 802 C C . SER A 1 100 ? 3.635 -0.597 -14.809 1.00 96.81 100 SER A C 1
ATOM 804 O O . SER A 1 100 ? 3.838 -1.799 -14.966 1.00 96.81 100 SER A O 1
ATOM 806 N N . THR A 1 101 ? 3.963 0.037 -13.678 1.00 96.00 101 THR A N 1
ATOM 807 C CA . THR A 1 101 ? 4.506 -0.618 -12.484 1.00 96.00 101 THR A CA 1
ATOM 808 C C . THR A 1 101 ? 3.733 -0.215 -11.228 1.00 96.00 101 THR A C 1
ATOM 810 O O . THR A 1 101 ? 2.957 0.745 -11.217 1.00 96.00 101 THR A O 1
ATOM 813 N N . ARG A 1 102 ? 4.007 -0.929 -10.133 1.00 94.75 102 ARG A N 1
ATOM 814 C CA . ARG A 1 102 ? 3.573 -0.594 -8.768 1.00 94.75 102 ARG A CA 1
ATOM 815 C C . ARG A 1 102 ? 4.647 0.184 -7.995 1.00 94.75 102 ARG A C 1
ATOM 817 O O . ARG A 1 102 ? 4.727 0.100 -6.781 1.00 94.75 102 ARG A O 1
ATOM 824 N N . SER A 1 103 ? 5.515 0.912 -8.702 1.00 95.31 103 SER A N 1
ATOM 825 C CA . SER A 1 103 ? 6.573 1.703 -8.069 1.00 95.31 103 SER A CA 1
ATOM 826 C C . SER A 1 103 ? 5.989 2.710 -7.069 1.00 95.31 103 SER A C 1
ATOM 828 O O . SER A 1 103 ? 5.020 3.385 -7.436 1.00 95.31 103 SER A O 1
ATOM 830 N N . PRO A 1 104 ? 6.574 2.850 -5.863 1.00 94.75 104 PRO A N 1
ATOM 831 C CA . PRO A 1 104 ? 6.101 3.788 -4.848 1.00 94.75 104 PRO A CA 1
ATOM 832 C C . PRO A 1 104 ? 6.513 5.244 -5.142 1.00 94.75 104 PRO A C 1
ATOM 834 O O . PRO A 1 104 ? 5.947 6.164 -4.552 1.00 94.75 104 PRO A O 1
ATOM 837 N N . VAL A 1 105 ? 7.446 5.473 -6.081 1.00 95.94 105 VAL A N 1
ATOM 838 C CA . VAL A 1 105 ? 7.800 6.812 -6.580 1.00 95.94 105 VAL A CA 1
ATOM 839 C C . VAL A 1 105 ? 6.867 7.207 -7.724 1.00 95.94 105 VAL A C 1
ATOM 841 O O . VAL A 1 105 ? 6.900 6.640 -8.818 1.00 95.94 105 VAL A O 1
ATOM 844 N N . ARG A 1 106 ? 5.958 8.148 -7.455 1.00 96.56 106 ARG A N 1
ATOM 845 C CA . ARG A 1 106 ? 4.883 8.537 -8.381 1.00 96.56 106 ARG A CA 1
ATOM 846 C C . ARG A 1 106 ? 4.509 10.010 -8.186 1.00 96.56 106 ARG A C 1
ATOM 848 O O . ARG A 1 106 ? 4.724 10.537 -7.098 1.00 96.56 106 ARG A O 1
ATOM 855 N N . PRO A 1 107 ? 3.866 10.668 -9.172 1.00 95.56 107 PRO A N 1
ATOM 856 C CA . PRO A 1 107 ? 3.370 12.037 -9.017 1.00 95.56 107 PRO A CA 1
ATOM 857 C C . PRO A 1 107 ? 2.467 12.228 -7.789 1.00 95.56 107 PRO A C 1
ATOM 859 O O . PRO A 1 107 ? 2.608 13.220 -7.069 1.00 95.56 107 PRO A O 1
ATOM 862 N N . ASN A 1 108 ? 1.594 11.244 -7.544 1.00 95.19 108 ASN A N 1
ATO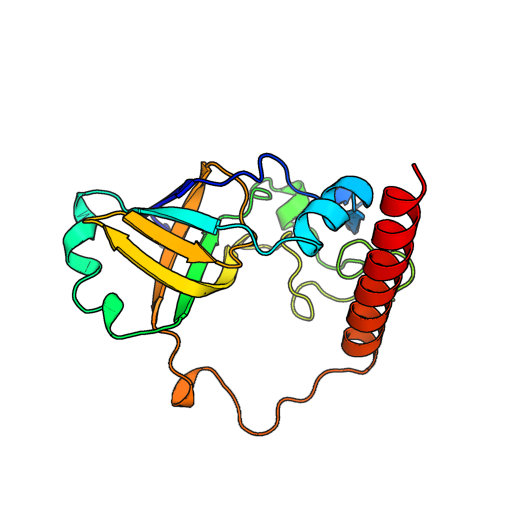M 863 C CA . ASN A 1 108 ? 0.803 11.088 -6.327 1.00 95.19 108 ASN A CA 1
ATOM 864 C C . ASN A 1 108 ? 1.266 9.785 -5.654 1.00 95.19 108 ASN A C 1
ATOM 866 O O . ASN A 1 108 ? 0.944 8.714 -6.180 1.00 95.19 108 ASN A O 1
ATOM 870 N N . PRO A 1 109 ? 2.067 9.858 -4.577 1.00 95.44 109 PRO A N 1
ATOM 871 C CA . PRO A 1 109 ? 2.695 8.703 -3.936 1.00 95.44 109 PRO A CA 1
ATOM 872 C C . PRO A 1 109 ? 1.679 7.934 -3.080 1.00 95.44 109 PRO A C 1
ATOM 874 O O . PRO A 1 109 ? 1.784 7.879 -1.864 1.00 95.44 109 PRO A O 1
ATOM 877 N N . ILE A 1 110 ? 0.655 7.377 -3.724 1.00 97.69 110 ILE A N 1
ATOM 878 C CA . ILE A 1 110 ? -0.401 6.594 -3.081 1.00 97.69 110 ILE A CA 1
ATOM 879 C C . ILE A 1 110 ? -0.087 5.112 -3.293 1.00 97.69 110 ILE A C 1
ATOM 881 O O . ILE A 1 110 ? -0.003 4.650 -4.436 1.00 97.69 110 ILE A O 1
ATOM 885 N N . GLY A 1 111 ? 0.115 4.400 -2.188 1.00 97.50 111 GLY A N 1
ATOM 886 C CA . GLY A 1 111 ? 0.189 2.947 -2.124 1.00 97.50 111 GLY A CA 1
ATOM 887 C C . GLY A 1 111 ? -1.203 2.322 -2.126 1.00 97.50 111 GLY A C 1
ATOM 888 O O . GLY A 1 111 ? -2.187 2.964 -1.759 1.00 97.50 111 GLY A O 1
ATOM 889 N N . LEU A 1 112 ? -1.278 1.075 -2.584 1.00 97.88 112 LEU A N 1
ATOM 890 C CA . LEU A 1 112 ? -2.500 0.280 -2.605 1.00 97.88 112 LEU A CA 1
ATOM 891 C C . LEU A 1 112 ? -2.133 -1.172 -2.365 1.00 97.88 112 LEU A C 1
ATOM 893 O O . LEU A 1 112 ? -1.415 -1.751 -3.187 1.00 97.88 112 LEU A O 1
ATOM 897 N N . THR A 1 113 ? -2.719 -1.753 -1.322 1.00 97.06 113 THR A N 1
ATOM 898 C CA . THR A 1 113 ? -2.496 -3.159 -0.973 1.00 97.06 113 THR A CA 1
ATOM 899 C C . THR A 1 113 ? -3.815 -3.818 -0.606 1.00 97.06 113 THR A C 1
ATOM 901 O O . THR A 1 113 ? -4.622 -3.245 0.125 1.00 97.06 113 THR A O 1
ATOM 904 N N . VAL A 1 114 ? -4.049 -5.009 -1.159 1.00 97.62 114 VAL A N 1
ATOM 905 C CA . VAL A 1 114 ? -5.135 -5.894 -0.726 1.00 97.62 114 VAL A CA 1
ATOM 906 C C . VAL A 1 114 ? -4.587 -6.719 0.425 1.00 97.62 114 VAL A C 1
ATOM 908 O O . VAL A 1 114 ? -3.576 -7.399 0.258 1.00 97.62 114 VAL A O 1
ATOM 911 N N . VAL A 1 115 ? -5.229 -6.634 1.582 1.00 97.50 115 VAL A N 1
ATOM 912 C CA . VAL A 1 115 ? -4.771 -7.272 2.819 1.00 97.50 115 VAL A CA 1
ATOM 913 C C . VAL A 1 115 ? -5.871 -8.143 3.400 1.00 97.50 115 VAL A C 1
ATOM 915 O O . VAL A 1 115 ? -7.056 -7.846 3.240 1.00 97.50 115 VAL A O 1
ATOM 918 N N . GLU A 1 116 ? -5.473 -9.218 4.069 1.00 98.12 116 GLU A N 1
ATOM 919 C CA . GLU A 1 116 ? -6.384 -10.070 4.834 1.00 98.12 116 GLU A CA 1
ATOM 920 C C . GLU A 1 116 ? -6.753 -9.347 6.137 1.00 98.12 116 GLU A C 1
ATOM 922 O O . GLU A 1 116 ? -5.863 -8.901 6.868 1.00 98.12 116 GLU A O 1
ATOM 927 N N . LEU A 1 117 ? -8.052 -9.219 6.417 1.00 98.56 117 LEU A N 1
ATOM 928 C CA . LEU A 1 117 ? -8.569 -8.700 7.681 1.00 98.56 117 LEU A CA 1
ATOM 929 C C . LEU A 1 117 ? -8.673 -9.852 8.678 1.00 98.56 117 LEU A C 1
ATOM 931 O O . LEU A 1 117 ? -9.469 -10.770 8.494 1.00 98.56 117 LEU A O 1
ATOM 935 N N . LEU A 1 118 ? -7.860 -9.802 9.731 1.00 98.38 118 LEU A N 1
ATOM 936 C CA . LEU A 1 118 ? -7.823 -10.840 10.759 1.00 98.38 118 LEU A CA 1
ATOM 937 C C . LEU A 1 118 ? -8.812 -10.554 11.890 1.00 98.38 118 LEU A C 1
ATOM 939 O O . LEU A 1 118 ? -9.464 -11.467 12.389 1.00 98.38 118 LEU A O 1
ATOM 943 N N . GLU A 1 119 ? -8.894 -9.295 12.320 1.00 98.25 119 GLU A N 1
ATOM 944 C CA . GLU A 1 119 ? -9.704 -8.874 13.464 1.00 98.25 119 GLU A CA 1
ATOM 945 C C . GLU A 1 119 ? -9.973 -7.361 13.399 1.00 98.25 119 GLU A C 1
ATOM 947 O O . GLU A 1 119 ? -9.124 -6.595 12.938 1.00 98.25 119 GLU A O 1
ATOM 952 N N . ARG A 1 120 ? -11.120 -6.918 13.924 1.00 98.38 120 ARG A N 1
ATOM 953 C CA . ARG A 1 120 ? -11.353 -5.527 14.337 1.00 98.38 120 ARG A CA 1
ATOM 954 C C . ARG A 1 120 ? -11.470 -5.465 15.859 1.00 98.38 120 ARG A C 1
ATOM 956 O O . ARG A 1 120 ? -12.188 -6.257 16.462 1.00 98.38 120 ARG A O 1
ATOM 963 N N . ARG A 1 121 ? -10.812 -4.480 16.468 1.00 98.12 121 ARG A N 1
ATOM 964 C CA . ARG A 1 121 ? -10.921 -4.131 17.889 1.00 98.12 121 ARG A CA 1
ATOM 965 C C . ARG A 1 121 ? -11.193 -2.638 17.998 1.00 98.12 121 ARG A C 1
ATOM 967 O O . ARG A 1 121 ? -10.273 -1.843 17.861 1.00 98.12 121 ARG A O 1
ATOM 974 N N . GLU A 1 122 ? -12.454 -2.265 18.204 1.00 97.75 122 GLU A N 1
ATOM 975 C CA . GLU A 1 122 ? -12.890 -0.860 18.203 1.00 97.75 122 GLU A CA 1
ATOM 976 C C . GLU A 1 122 ? -12.485 -0.142 16.893 1.00 97.75 122 GLU A C 1
ATOM 978 O O . GLU A 1 122 ? -13.015 -0.471 15.826 1.00 97.75 122 GLU A O 1
ATOM 983 N N . ASN A 1 123 ? -11.550 0.809 16.959 1.00 98.50 123 ASN A N 1
ATOM 984 C CA . ASN A 1 123 ? -10.973 1.545 15.830 1.00 98.50 123 ASN A CA 1
ATOM 985 C C . ASN A 1 123 ? -9.667 0.937 15.284 1.00 98.50 123 ASN A C 1
ATOM 987 O O . ASN A 1 123 ? -9.027 1.529 14.416 1.00 98.50 123 ASN A O 1
ATOM 991 N N . VAL A 1 124 ? -9.253 -0.232 15.772 1.00 98.75 124 VAL A N 1
ATOM 992 C CA . VAL A 1 124 ? -8.028 -0.915 15.346 1.00 98.75 124 VAL A CA 1
ATOM 993 C C . VAL A 1 124 ? -8.365 -2.090 14.437 1.00 98.75 124 VAL A C 1
ATOM 995 O O . VAL A 1 124 ? -9.134 -2.975 14.809 1.00 98.75 124 VAL A O 1
ATOM 998 N N . LEU A 1 125 ? -7.752 -2.135 13.256 1.00 98.81 125 LEU A N 1
ATOM 999 C CA . LEU A 1 125 ? -7.816 -3.283 12.351 1.00 98.81 125 LEU A CA 1
ATOM 1000 C C . LEU A 1 125 ? -6.513 -4.068 12.421 1.00 98.81 125 LEU A C 1
ATOM 1002 O O . LEU A 1 125 ? -5.449 -3.495 12.206 1.00 98.81 125 LEU A O 1
ATOM 1006 N N . VAL A 1 126 ? -6.595 -5.373 12.660 1.00 98.56 126 VAL A N 1
ATOM 1007 C CA . VAL A 1 126 ? -5.463 -6.301 12.585 1.00 98.56 126 VAL A CA 1
ATOM 1008 C C . VAL A 1 126 ? -5.466 -6.945 11.213 1.00 98.56 126 VAL A C 1
ATOM 1010 O O . VAL A 1 126 ? -6.453 -7.558 10.804 1.00 98.56 126 VAL A O 1
ATOM 1013 N N . LEU A 1 127 ? -4.360 -6.805 10.495 1.00 97.31 127 LEU A N 1
ATOM 1014 C CA . LEU A 1 127 ? -4.272 -7.105 9.074 1.00 97.31 127 LEU A CA 1
ATOM 1015 C C . LEU A 1 127 ? -3.030 -7.937 8.781 1.00 97.31 127 LEU A C 1
ATOM 1017 O O . LEU A 1 127 ? -2.021 -7.835 9.480 1.00 97.31 127 LEU A O 1
ATOM 1021 N N . LYS A 1 128 ? -3.071 -8.714 7.701 1.00 96.25 128 LYS A N 1
ATOM 1022 C CA . LYS A 1 128 ? -1.916 -9.470 7.215 1.00 96.25 128 LYS A CA 1
ATOM 1023 C C . LYS A 1 128 ? -1.603 -9.135 5.765 1.00 96.25 128 LYS A C 1
ATOM 1025 O O . LYS A 1 128 ? -2.493 -9.089 4.917 1.00 96.25 128 LYS A O 1
ATOM 1030 N N . GLY A 1 129 ? -0.314 -8.939 5.489 1.00 93.62 129 GLY A N 1
ATOM 1031 C CA . GLY A 1 129 ? 0.192 -8.684 4.137 1.00 93.62 129 GLY A CA 1
ATOM 1032 C C . GLY A 1 129 ? 0.239 -7.209 3.729 1.00 93.62 129 GLY A C 1
ATOM 1033 O O . GLY A 1 129 ? 0.480 -6.926 2.558 1.00 93.62 129 GLY A O 1
ATOM 1034 N N . LEU A 1 130 ? 0.038 -6.271 4.663 1.00 95.06 130 LEU A N 1
ATOM 1035 C CA . LEU A 1 130 ? 0.270 -4.849 4.403 1.00 95.06 130 LEU A CA 1
ATOM 1036 C C . LEU A 1 130 ? 1.770 -4.597 4.190 1.00 95.06 130 LEU A C 1
ATOM 1038 O O . LEU A 1 130 ? 2.598 -5.033 4.984 1.00 95.06 130 LEU A O 1
ATOM 1042 N N . ASP A 1 131 ? 2.126 -3.882 3.126 1.00 92.06 131 ASP A N 1
ATOM 1043 C CA . ASP A 1 131 ? 3.513 -3.598 2.740 1.00 92.06 131 ASP A CA 1
ATOM 1044 C C . ASP A 1 131 ? 3.971 -2.164 3.073 1.00 92.06 131 ASP A C 1
ATOM 1046 O O . ASP A 1 131 ? 5.028 -1.718 2.616 1.00 92.06 131 ASP A O 1
ATOM 1050 N N . ALA A 1 132 ? 3.211 -1.467 3.917 1.00 94.56 132 ALA A N 1
ATOM 1051 C CA . ALA A 1 132 ? 3.537 -0.154 4.457 1.00 94.56 132 ALA A CA 1
ATOM 1052 C C . ALA A 1 132 ? 4.525 -0.239 5.636 1.00 94.56 132 ALA A C 1
ATOM 1054 O O . ALA A 1 132 ? 4.533 -1.205 6.403 1.00 94.56 132 ALA A O 1
ATOM 1055 N N . ILE A 1 133 ? 5.360 0.791 5.784 1.00 94.50 133 ILE A N 1
ATOM 1056 C CA . ILE A 1 133 ? 6.246 0.925 6.946 1.00 94.50 133 ILE A CA 1
ATOM 1057 C C . ILE A 1 133 ? 5.461 1.430 8.164 1.00 94.50 133 ILE A C 1
ATOM 1059 O O . ILE A 1 133 ? 4.369 1.986 8.024 1.00 94.50 133 ILE A O 1
ATOM 1063 N N . ASP A 1 134 ? 6.017 1.247 9.352 1.00 96.75 134 ASP A N 1
ATOM 1064 C CA . ASP A 1 134 ? 5.472 1.775 10.599 1.00 96.75 134 ASP A CA 1
ATOM 1065 C C . ASP A 1 134 ? 5.247 3.290 10.500 1.00 96.75 134 ASP A C 1
ATOM 1067 O O . ASP A 1 134 ? 5.998 3.994 9.822 1.00 96.75 134 ASP A O 1
ATOM 1071 N N . ASP A 1 135 ? 4.189 3.779 11.144 1.00 97.69 135 ASP A N 1
ATOM 1072 C CA . ASP A 1 135 ? 3.753 5.181 11.114 1.00 97.69 135 ASP A CA 1
ATOM 1073 C C . ASP A 1 135 ? 3.318 5.716 9.736 1.00 97.69 135 ASP A C 1
ATOM 1075 O O . ASP A 1 135 ? 3.112 6.918 9.564 1.00 97.69 135 ASP A O 1
ATOM 1079 N N . THR A 1 136 ? 3.105 4.842 8.748 1.00 98.00 136 THR A N 1
ATOM 1080 C CA . THR A 1 136 ? 2.540 5.249 7.454 1.00 98.00 136 THR A CA 1
ATOM 1081 C C . THR A 1 136 ? 1.118 5.805 7.610 1.00 98.00 136 THR A C 1
ATOM 1083 O O . THR A 1 136 ? 0.265 5.195 8.260 1.00 98.00 136 THR A O 1
ATOM 1086 N N . GLU A 1 137 ? 0.838 6.932 6.949 1.00 98.44 137 GLU A N 1
ATOM 1087 C CA . GLU A 1 137 ? -0.487 7.560 6.918 1.00 98.44 137 GLU A CA 1
ATOM 1088 C C . GLU A 1 137 ? -1.465 6.760 6.044 1.00 98.44 137 GLU A C 1
ATOM 1090 O O . GLU A 1 137 ? -1.223 6.533 4.852 1.00 98.44 137 GLU A O 1
ATOM 1095 N N . VAL A 1 138 ? -2.610 6.382 6.614 1.00 98.75 138 VAL A N 1
ATOM 1096 C CA . VAL A 1 138 ? -3.708 5.737 5.883 1.00 98.75 138 VAL A CA 1
ATOM 1097 C C . VAL A 1 138 ? -4.643 6.806 5.330 1.00 98.75 138 VAL A C 1
ATOM 1099 O O . VAL A 1 138 ? -5.017 7.745 6.031 1.00 98.75 138 VAL A O 1
ATOM 1102 N N . LEU A 1 139 ? -5.018 6.661 4.060 1.00 98.62 139 LEU A N 1
ATOM 1103 C CA . LEU A 1 139 ? -5.857 7.606 3.322 1.00 98.62 139 LEU A CA 1
ATOM 1104 C C . LEU A 1 139 ? -7.282 7.083 3.115 1.00 98.62 139 LEU A C 1
ATOM 1106 O O . LEU A 1 139 ? -8.216 7.876 3.049 1.00 98.62 139 LEU A O 1
ATOM 1110 N N . ASP A 1 140 ? -7.444 5.769 2.948 1.00 98.75 140 ASP A N 1
ATOM 1111 C CA . ASP A 1 140 ? -8.731 5.145 2.635 1.00 98.75 140 ASP A CA 1
ATOM 1112 C C . ASP A 1 140 ? -8.694 3.639 2.923 1.00 98.75 140 ASP A C 1
ATOM 1114 O O . ASP A 1 140 ? -7.638 3.005 2.828 1.00 98.75 140 ASP A O 1
AT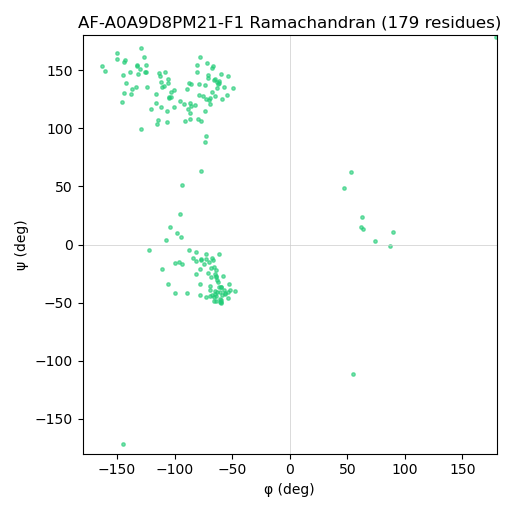OM 1118 N N . ILE A 1 141 ? -9.857 3.061 3.216 1.00 98.81 141 ILE A N 1
ATOM 1119 C CA . ILE A 1 141 ? -10.052 1.622 3.421 1.00 98.81 141 ILE A CA 1
ATOM 1120 C C . ILE A 1 141 ? -11.347 1.231 2.712 1.00 98.81 141 ILE A C 1
ATOM 1122 O O . ILE A 1 141 ? -12.383 1.870 2.894 1.00 98.81 141 ILE A O 1
ATOM 1126 N N . LYS A 1 142 ? -11.298 0.188 1.882 1.00 98.69 142 LYS A N 1
ATOM 1127 C CA . LYS A 1 142 ? -12.465 -0.314 1.140 1.00 98.69 142 LYS A CA 1
ATOM 1128 C C . LYS A 1 142 ? -12.583 -1.823 1.275 1.00 98.69 142 LYS A C 1
ATOM 1130 O O . LYS A 1 142 ? -11.550 -2.484 1.306 1.00 98.69 142 LYS A O 1
ATOM 1135 N N . PRO A 1 143 ? -13.794 -2.397 1.302 1.00 98.31 143 PRO A N 1
ATOM 1136 C CA . PRO A 1 143 ? -13.930 -3.841 1.180 1.00 98.31 143 PRO A CA 1
ATOM 1137 C C . PRO A 1 143 ? -13.383 -4.304 -0.174 1.00 98.31 143 PRO A C 1
ATOM 1139 O O . PRO A 1 143 ? -13.625 -3.652 -1.190 1.00 98.31 143 PRO A O 1
ATOM 1142 N N . PHE A 1 144 ? -12.663 -5.426 -0.190 1.00 98.50 144 PHE A N 1
ATOM 1143 C CA . PHE A 1 144 ? -12.346 -6.118 -1.436 1.00 98.50 144 PHE A CA 1
ATOM 1144 C C . PHE A 1 144 ? -13.544 -6.981 -1.835 1.00 98.50 144 PHE A C 1
ATOM 1146 O O . PHE A 1 144 ? -13.950 -7.884 -1.100 1.00 98.50 144 PHE A O 1
ATOM 1153 N N . ILE A 1 145 ? -14.113 -6.716 -3.006 1.00 97.69 145 ILE A N 1
ATOM 1154 C CA . ILE A 1 145 ? -15.285 -7.413 -3.526 1.00 97.69 145 ILE A CA 1
ATOM 1155 C C . ILE A 1 145 ? -14.850 -8.171 -4.773 1.00 97.69 145 ILE A C 1
ATOM 1157 O O . ILE A 1 145 ? -14.653 -7.580 -5.829 1.00 97.69 145 ILE A O 1
ATOM 1161 N N . SER A 1 146 ? -14.749 -9.499 -4.677 1.00 95.12 146 SER A N 1
ATOM 1162 C CA . SER A 1 146 ? -14.247 -10.354 -5.764 1.00 95.12 146 SER A CA 1
ATOM 1163 C C . SER A 1 146 ? -14.952 -10.120 -7.104 1.00 95.12 146 SER A C 1
ATOM 1165 O O . SER A 1 146 ? -14.292 -10.070 -8.133 1.00 95.12 146 SER A O 1
ATOM 1167 N N . PHE A 1 147 ? -16.270 -9.909 -7.094 1.00 94.31 147 PHE A N 1
ATOM 1168 C CA . PHE A 1 147 ? -17.048 -9.611 -8.300 1.00 94.31 147 PHE A CA 1
ATOM 1169 C C . PHE A 1 147 ? -16.668 -8.278 -8.978 1.00 94.31 147 PHE A C 1
ATOM 1171 O O . PHE A 1 147 ? -16.855 -8.136 -10.182 1.00 94.31 147 PHE A O 1
ATOM 1178 N N . LEU A 1 148 ? -16.168 -7.294 -8.223 1.00 94.94 148 LEU A N 1
ATOM 1179 C CA . LEU A 1 148 ? -15.826 -5.959 -8.731 1.00 94.94 148 LEU A CA 1
ATOM 1180 C C . LEU A 1 148 ? -14.325 -5.796 -8.990 1.00 94.94 148 LEU A C 1
ATOM 1182 O O . LEU A 1 148 ? -13.933 -5.203 -9.992 1.00 94.94 148 LEU A O 1
ATOM 1186 N N . ASP A 1 149 ? -13.496 -6.309 -8.084 1.00 96.38 149 ASP A N 1
ATOM 1187 C CA . ASP A 1 149 ? -12.061 -6.027 -8.037 1.00 96.38 149 ASP A CA 1
ATOM 1188 C C . ASP A 1 149 ? -11.210 -7.096 -8.737 1.00 96.38 149 ASP A C 1
ATOM 1190 O O . ASP A 1 149 ? -10.034 -6.858 -9.028 1.00 96.38 149 ASP A O 1
ATOM 1194 N N . MET A 1 150 ? -11.785 -8.270 -9.029 1.00 95.19 150 MET A N 1
ATOM 1195 C CA . MET A 1 150 ? -11.107 -9.350 -9.743 1.00 95.19 150 MET A CA 1
ATOM 1196 C C . MET A 1 150 ? -11.647 -9.458 -11.177 1.00 95.19 150 MET A C 1
ATOM 1198 O O . MET A 1 150 ? -12.760 -9.943 -11.375 1.00 95.19 150 MET A O 1
ATOM 1202 N N . PRO A 1 151 ? -10.886 -9.016 -12.197 1.00 92.38 151 PRO A N 1
ATOM 1203 C CA . PRO A 1 151 ? -11.316 -9.148 -13.582 1.00 92.38 151 PRO A CA 1
ATOM 1204 C C . PRO A 1 151 ? -11.361 -10.619 -14.011 1.00 92.38 151 PRO A C 1
ATOM 1206 O O . PRO A 1 151 ? -10.602 -11.454 -13.515 1.00 92.38 151 PRO A O 1
ATOM 1209 N N . GLU A 1 152 ? -12.206 -10.917 -14.994 1.00 92.81 152 GLU A N 1
ATOM 1210 C CA . GLU A 1 152 ? -12.180 -12.204 -15.686 1.00 92.81 152 GLU A CA 1
ATOM 1211 C C . GLU A 1 152 ? -10.912 -12.292 -16.560 1.00 92.81 152 GLU A C 1
ATOM 1213 O O . GLU A 1 152 ? -10.673 -11.421 -17.395 1.00 92.81 152 GLU A O 1
ATOM 1218 N N . ASP A 1 153 ? -10.096 -13.331 -16.351 1.00 93.06 153 ASP A N 1
ATOM 1219 C CA . ASP A 1 153 ? -8.875 -13.648 -17.122 1.00 93.06 153 ASP A CA 1
ATOM 1220 C C . ASP A 1 153 ? -7.847 -12.491 -17.250 1.00 93.06 153 ASP A C 1
ATOM 1222 O O . ASP A 1 153 ? -7.553 -12.010 -18.352 1.00 93.06 153 ASP A O 1
ATOM 1226 N N . PRO A 1 154 ? -7.268 -11.999 -16.134 1.00 93.94 154 PRO A N 1
ATOM 1227 C CA . PRO A 1 154 ? -6.225 -10.982 -16.196 1.00 93.94 154 PRO A CA 1
ATOM 1228 C C . PRO A 1 154 ? -4.990 -11.499 -16.941 1.00 93.94 154 PRO A C 1
ATOM 1230 O O . PRO A 1 154 ? -4.508 -12.607 -16.710 1.00 93.94 154 PRO A O 1
ATOM 1233 N N . LYS A 1 155 ? -4.416 -10.645 -17.793 1.00 95.25 155 LYS A N 1
ATOM 1234 C CA . LYS A 1 155 ? -3.178 -10.946 -18.512 1.00 95.25 155 LYS A CA 1
ATOM 1235 C C . LYS A 1 155 ? -2.000 -10.174 -17.943 1.00 95.25 155 LYS A C 1
ATOM 1237 O O . LYS A 1 155 ? -1.882 -8.965 -18.153 1.00 95.25 155 LYS A O 1
ATOM 1242 N N . ASP A 1 156 ? -1.055 -10.912 -17.378 1.00 94.75 156 ASP A N 1
ATOM 1243 C CA . ASP A 1 156 ? 0.236 -10.360 -16.996 1.00 94.75 156 ASP A CA 1
ATOM 1244 C C . ASP A 1 156 ? 1.242 -10.404 -18.154 1.00 94.75 156 ASP A C 1
ATOM 1246 O O . ASP A 1 156 ? 1.320 -11.380 -18.913 1.00 94.75 156 ASP A O 1
ATOM 1250 N N . PRO A 1 157 ? 2.049 -9.346 -18.336 1.00 96.00 157 PRO A N 1
ATOM 1251 C CA . PRO A 1 157 ? 3.123 -9.382 -19.307 1.00 96.00 157 PRO A CA 1
ATOM 1252 C C . PRO A 1 157 ? 4.242 -10.307 -18.815 1.00 96.00 157 PRO A C 1
ATOM 1254 O O . PRO A 1 157 ? 4.574 -10.322 -17.633 1.00 96.00 157 PRO A O 1
ATOM 1257 N N . LYS A 1 158 ? 4.913 -11.004 -19.742 1.00 96.12 158 LYS A N 1
ATOM 1258 C CA . LYS A 1 158 ? 5.986 -11.964 -19.419 1.00 96.12 158 LYS A CA 1
ATOM 1259 C C . LYS A 1 158 ? 7.030 -11.418 -18.430 1.00 96.12 158 LYS A C 1
ATOM 1261 O O . LYS A 1 158 ? 7.442 -12.131 -17.530 1.00 96.12 158 LYS A O 1
ATOM 1266 N N . TRP A 1 159 ? 7.425 -10.150 -18.565 1.00 94.81 159 TRP A N 1
ATOM 1267 C CA . TRP A 1 159 ? 8.441 -9.547 -17.695 1.00 94.81 159 TRP A CA 1
ATOM 1268 C C . TRP A 1 159 ? 8.009 -9.427 -16.222 1.00 94.81 159 TRP A C 1
ATOM 1270 O O . TRP A 1 159 ? 8.879 -9.384 -15.362 1.00 94.81 159 TRP A O 1
ATOM 1280 N N . ILE A 1 160 ? 6.704 -9.359 -15.928 1.00 94.06 160 ILE A N 1
ATOM 1281 C CA . ILE A 1 160 ? 6.181 -9.398 -14.553 1.00 94.06 160 ILE A CA 1
ATOM 1282 C C . ILE A 1 160 ? 6.307 -10.811 -13.987 1.00 94.06 160 ILE A C 1
ATOM 1284 O O . ILE A 1 160 ? 6.778 -10.973 -12.867 1.00 94.06 160 ILE A O 1
ATOM 1288 N N . LEU A 1 161 ? 5.941 -11.823 -14.776 1.00 93.94 161 LEU A N 1
ATOM 1289 C CA . LEU A 1 161 ? 6.080 -13.226 -14.378 1.00 93.94 161 LEU A CA 1
ATOM 1290 C C . LEU A 1 161 ? 7.552 -13.562 -14.106 1.00 93.94 161 LEU A C 1
ATOM 1292 O O . LEU A 1 161 ? 7.884 -14.073 -13.043 1.00 93.94 161 LEU A O 1
ATOM 1296 N N . ASP A 1 162 ? 8.443 -13.155 -15.015 1.00 95.12 162 ASP A N 1
ATOM 1297 C CA . ASP A 1 162 ? 9.889 -13.328 -14.860 1.00 95.12 162 ASP A CA 1
ATOM 1298 C C . ASP A 1 162 ? 10.426 -12.621 -13.595 1.00 95.12 162 ASP A C 1
ATOM 1300 O O . ASP A 1 162 ? 11.335 -13.133 -12.942 1.00 95.12 162 ASP A O 1
ATOM 1304 N N . LEU A 1 163 ? 9.875 -11.450 -13.244 1.00 91.56 163 LEU A N 1
ATOM 1305 C CA . LEU A 1 163 ? 10.246 -10.699 -12.041 1.00 91.56 163 LEU A CA 1
ATOM 1306 C C . LEU A 1 163 ? 9.862 -11.445 -10.767 1.00 91.56 163 LEU A C 1
ATOM 1308 O O . LEU A 1 163 ? 10.697 -11.596 -9.878 1.00 91.56 163 LEU A O 1
ATOM 1312 N N . PHE A 1 164 ? 8.627 -11.930 -10.673 1.00 89.62 164 PHE A N 1
ATOM 1313 C CA . PHE A 1 164 ? 8.192 -12.669 -9.491 1.00 89.62 164 PHE A CA 1
ATOM 1314 C C . PHE A 1 164 ? 8.882 -14.031 -9.372 1.00 89.62 164 PHE A C 1
ATOM 1316 O O . PHE A 1 164 ? 9.266 -14.407 -8.266 1.00 89.62 164 PHE A O 1
ATOM 1323 N N . ASP A 1 165 ? 9.152 -14.714 -10.487 1.00 91.62 165 ASP A N 1
ATOM 1324 C CA . ASP A 1 165 ? 9.979 -15.925 -10.502 1.00 91.62 165 ASP A CA 1
ATOM 1325 C C . ASP A 1 165 ? 11.401 -15.650 -9.994 1.00 91.62 165 ASP A C 1
ATOM 1327 O O . ASP A 1 165 ? 11.972 -16.453 -9.252 1.00 91.62 165 ASP A O 1
ATOM 1331 N N . TYR A 1 166 ? 11.990 -14.517 -10.388 1.00 90.25 166 TYR A N 1
ATOM 1332 C CA . TYR A 1 166 ? 13.301 -14.091 -9.905 1.00 90.25 166 TYR A CA 1
ATOM 1333 C C . TYR A 1 166 ? 13.279 -13.805 -8.398 1.00 90.25 166 TYR A C 1
ATOM 1335 O O . TYR A 1 166 ? 14.105 -14.351 -7.668 1.00 90.25 166 TYR A O 1
ATOM 1343 N N . ILE A 1 167 ? 12.304 -13.026 -7.914 1.00 86.00 167 ILE A N 1
ATOM 1344 C CA . ILE A 1 167 ? 12.141 -12.717 -6.483 1.00 86.00 167 ILE A CA 1
ATOM 1345 C C . ILE A 1 167 ? 11.951 -14.007 -5.671 1.00 86.00 167 ILE A C 1
ATOM 1347 O O . ILE A 1 167 ? 12.583 -14.179 -4.628 1.00 86.00 167 ILE A O 1
ATOM 1351 N N . ALA A 1 168 ? 11.136 -14.946 -6.159 1.00 84.88 168 ALA A N 1
ATOM 1352 C CA . ALA A 1 168 ? 10.903 -16.228 -5.501 1.00 84.88 168 ALA A CA 1
ATOM 1353 C C . ALA A 1 168 ? 12.178 -17.087 -5.416 1.00 84.88 168 ALA A C 1
ATOM 1355 O O . ALA A 1 168 ? 12.443 -17.693 -4.375 1.00 84.88 168 ALA A O 1
ATOM 1356 N N . LYS A 1 169 ? 12.992 -17.118 -6.480 1.00 86.69 169 LYS A N 1
ATOM 1357 C CA . LYS A 1 169 ? 14.283 -17.830 -6.490 1.00 86.69 169 LYS A CA 1
ATOM 1358 C C . LYS A 1 169 ? 15.289 -17.213 -5.527 1.00 86.69 169 LYS A C 1
ATOM 1360 O O . LYS A 1 169 ? 15.924 -17.954 -4.778 1.00 86.69 169 LYS A O 1
ATOM 1365 N N . GLU A 1 170 ? 15.407 -15.886 -5.516 1.00 81.94 170 GLU A N 1
ATOM 1366 C CA . GLU A 1 170 ? 16.277 -15.183 -4.569 1.00 81.94 170 GLU A CA 1
ATOM 1367 C C . GLU A 1 170 ? 15.842 -15.487 -3.128 1.00 81.94 170 GLU A C 1
ATOM 1369 O O . GLU A 1 170 ? 16.659 -15.942 -2.327 1.00 81.94 170 GLU A O 1
ATOM 1374 N N . LYS A 1 171 ? 14.539 -15.381 -2.826 1.00 77.62 171 LYS A N 1
ATOM 1375 C CA . LYS A 1 171 ? 13.972 -15.766 -1.523 1.00 77.62 171 LYS A CA 1
ATOM 1376 C C . LYS A 1 171 ? 14.342 -17.204 -1.135 1.00 77.62 171 LYS A C 1
ATOM 1378 O O . LYS A 1 171 ? 14.772 -17.440 -0.009 1.00 77.62 171 LYS A O 1
ATOM 1383 N N . GLY A 1 172 ? 14.208 -18.159 -2.058 1.00 78.88 172 GLY A N 1
ATOM 1384 C CA . GLY A 1 172 ? 14.558 -19.564 -1.825 1.00 78.88 172 GLY A CA 1
ATOM 1385 C C . GLY A 1 172 ? 16.035 -19.771 -1.477 1.00 78.88 172 GLY A C 1
ATOM 1386 O O . GLY A 1 172 ? 16.339 -20.397 -0.462 1.00 78.88 172 GLY A O 1
ATOM 1387 N N . ARG A 1 173 ? 16.950 -19.194 -2.271 1.00 76.44 173 ARG A N 1
ATOM 1388 C CA . ARG A 1 173 ? 18.405 -19.289 -2.044 1.00 76.44 173 ARG A CA 1
ATOM 1389 C C . ARG A 1 173 ? 18.798 -18.782 -0.655 1.00 76.44 173 ARG A C 1
ATOM 1391 O O . ARG A 1 173 ? 19.601 -19.401 0.034 1.00 76.44 173 ARG A O 1
ATOM 1398 N N . LEU A 1 174 ? 18.204 -17.676 -0.230 1.00 66.75 174 LEU A N 1
ATOM 1399 C CA . LEU A 1 174 ? 18.587 -16.993 1.005 1.00 66.75 174 LEU A CA 1
ATOM 1400 C C . LEU A 1 174 ? 18.042 -17.674 2.264 1.00 66.75 174 LEU A C 1
ATOM 1402 O O . LEU A 1 174 ? 18.731 -17.731 3.282 1.00 66.75 174 LEU A O 1
ATOM 1406 N N . VAL A 1 175 ? 16.849 -18.273 2.190 1.00 71.12 175 VAL A N 1
ATOM 1407 C CA . VAL A 1 175 ? 16.336 -19.145 3.262 1.00 71.12 175 VAL A CA 1
ATOM 1408 C C . VAL A 1 175 ? 17.254 -20.357 3.467 1.00 71.12 175 VAL A C 1
ATOM 1410 O O . VAL A 1 175 ? 17.449 -20.793 4.602 1.00 71.12 175 VAL A O 1
ATOM 1413 N N . GLU A 1 176 ? 17.838 -20.909 2.400 1.00 73.69 176 GLU A N 1
ATOM 1414 C CA . GLU A 1 176 ? 18.822 -21.993 2.516 1.00 73.69 176 GLU A CA 1
ATOM 1415 C C . GLU A 1 176 ? 20.147 -21.534 3.137 1.00 73.69 176 GLU A C 1
ATOM 1417 O O . GLU A 1 176 ? 20.713 -22.267 3.946 1.00 73.69 176 GLU A O 1
ATOM 1422 N N . GLU A 1 177 ? 20.633 -20.338 2.799 1.00 72.12 177 GLU A N 1
ATOM 1423 C CA . GLU A 1 177 ? 21.854 -19.761 3.379 1.00 72.12 177 GLU A CA 1
ATOM 1424 C C . GLU A 1 177 ? 21.702 -19.506 4.886 1.00 72.12 177 GLU A C 1
ATOM 1426 O O . GLU A 1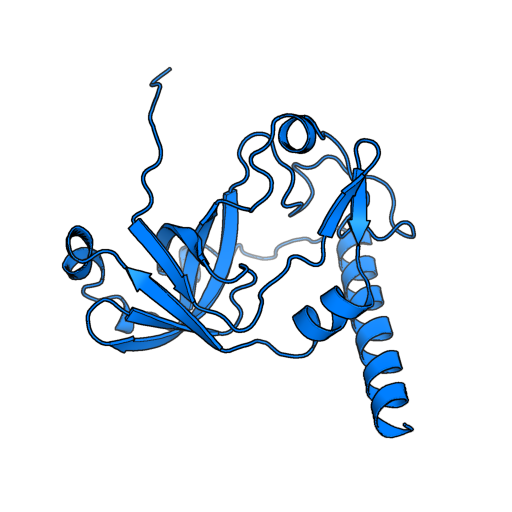 177 ? 22.559 -19.937 5.656 1.00 72.12 177 GLU A O 1
ATOM 1431 N N . ARG A 1 178 ? 20.570 -18.935 5.330 1.00 68.50 178 ARG A N 1
ATOM 1432 C CA . ARG A 1 178 ? 20.273 -18.714 6.762 1.00 68.50 178 ARG A CA 1
ATOM 1433 C C . ARG A 1 178 ? 20.141 -20.002 7.577 1.00 68.50 178 ARG A C 1
ATOM 1435 O O . ARG A 1 178 ? 20.387 -19.997 8.774 1.00 68.50 178 ARG A O 1
ATOM 1442 N N . LYS A 1 179 ? 19.752 -21.121 6.954 1.00 69.50 179 LYS A N 1
ATOM 1443 C CA . LYS A 1 179 ? 19.733 -22.440 7.620 1.00 69.50 179 LYS A CA 1
ATOM 1444 C C . LYS A 1 179 ? 21.130 -23.041 7.803 1.00 69.50 179 LYS A C 1
ATOM 1446 O O . LYS A 1 179 ? 21.265 -24.020 8.532 1.00 69.50 179 LYS A O 1
ATOM 1451 N N . ARG A 1 180 ? 22.135 -22.534 7.080 1.00 68.81 180 ARG A N 1
ATOM 1452 C CA . ARG A 1 180 ? 23.519 -2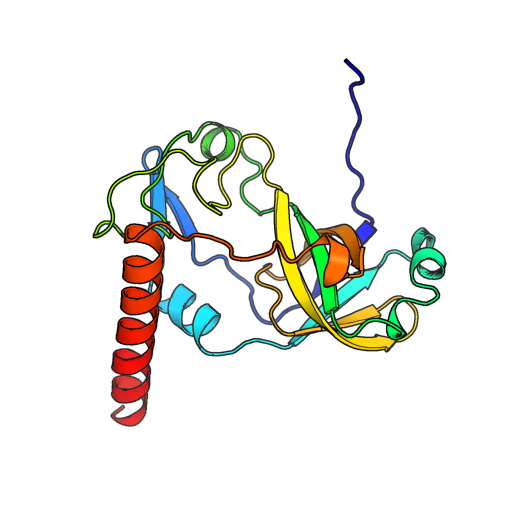3.035 7.096 1.00 68.81 180 ARG A CA 1
ATOM 1453 C C . ARG A 1 180 ? 24.456 -22.203 7.979 1.00 68.81 180 ARG A C 1
ATOM 1455 O O . ARG A 1 180 ? 25.552 -22.684 8.260 1.00 68.81 180 ARG A O 1
ATOM 1462 N N . SER A 1 181 ? 24.051 -20.993 8.364 1.00 59.91 181 SER A N 1
ATOM 1463 C CA . SER A 1 181 ? 24.728 -20.105 9.323 1.00 59.91 181 SER A CA 1
ATOM 1464 C C . SER A 1 181 ? 24.278 -20.374 10.752 1.00 59.91 181 SER A C 1
ATOM 1466 O O . SER A 1 181 ? 25.153 -20.404 11.641 1.00 59.91 181 SER A O 1
#

pLDDT: mean 92.21, std 8.9, range [58.97, 98.88]

Solvent-accessible surface area (backbone atoms only — not comparable to full-atom values): 10368 Å² total; per-residue (Å²): 135,85,91,77,79,90,58,74,49,27,36,31,46,46,86,41,76,68,75,35,63,44,78,47,96,66,31,40,38,49,45,62,72,57,38,44,60,62,70,72,50,73,49,70,31,35,37,44,36,39,76,94,51,31,77,77,50,74,71,54,86,80,38,63,30,30,36,41,31,27,50,40,93,35,73,51,70,76,35,26,65,33,57,42,27,27,65,86,25,39,82,91,43,78,73,39,47,37,90,84,49,89,56,60,45,24,80,70,26,65,44,76,42,75,23,41,50,76,47,76,55,88,40,31,36,35,32,34,48,67,87,66,37,39,70,29,43,27,55,47,77,40,79,57,45,64,89,78,74,50,70,85,83,78,82,78,55,69,72,57,55,54,47,51,53,48,53,50,49,53,52,53,56,50,58,54,51,65,74,73,110